Protein AF-A0A5C7R437-F1 (afdb_monomer_lite)

Sequence (217 aa):
ILFANNYYPALQAANTRLIPHGLVKVEGNTVIAANGQRHEVDVIIWGTGFEVSHPPIGKKIHNANGQRLSDLWKNSSPEAYLGTSLEDVPNAFLMLGPNVLVYDSFIGLAEAQLDYIVDGLQQVKAKGISKFTIKPTVLRRHNEEVQKHLQTTVFNSGGCKSYYLDANGRNFAAWPWSLATLKQRLSSLKLPEYDLSYAPNVSKAPKGKTKQKAAIA

Secondary structure (DSSP, 8-state):
----SSHHHHHHSTT-----S-EEEEETTEEEETTS-EEE-S----------SS-GGGGT-B-TTS-BHHHHHHHS----BTTTBPTT-TT---SS-TT-B-SS-HHHHHHHHHHHHHHHHHHHHHHTEEEEEE-HHHHHHHHHHHHHHHTTSHHHHT----TTB-TTS-B-SB-SS-HHHHHHHTSS--GGGEEEEE-------------------

Foldseek 3Di:
DDDDPCPVVQCPDPPHDDDPFDFDDDDPQWTAGPVGDIDGDPDDDDPPDDQDQQDPVQQVDAAPVRHRNSVVCVVNGFFADLQFADARHKPGTGALHWQNDDPDDSVLSRVLLVLQVVQVVVVCVVQQWPIKHFDPVNRVVRVVVQQVLCCPDCNQPVPDPDSLADPVRGRGHHHNDHPVVSSVVSNYDDRVRIDTDGDPPPDPDDDDDDDDDDDDD

Structure (mmCIF, N/CA/C/O backbone):
data_AF-A0A5C7R437-F1
#
_entry.id   AF-A0A5C7R437-F1
#
loop_
_atom_site.group_PDB
_atom_site.id
_atom_site.type_symbol
_atom_site.label_atom_id
_atom_site.label_alt_id
_atom_site.label_comp_id
_atom_site.label_asym_id
_atom_site.label_entity_id
_atom_site.label_seq_id
_atom_site.pdbx_PDB_ins_code
_atom_site.Cartn_x
_atom_site.Cartn_y
_atom_site.Cartn_z
_atom_site.occupancy
_atom_site.B_iso_or_equiv
_atom_site.auth_seq_id
_atom_site.auth_comp_id
_atom_site.auth_asym_id
_atom_site.auth_atom_id
_atom_site.pdbx_PDB_model_num
ATOM 1 N N . ILE A 1 1 ? 12.248 -7.677 -5.080 1.00 72.75 1 ILE A N 1
ATOM 2 C CA . ILE A 1 1 ? 12.960 -8.820 -5.709 1.00 72.75 1 ILE A CA 1
ATOM 3 C C . ILE A 1 1 ? 12.032 -9.402 -6.763 1.00 72.75 1 ILE A C 1
ATOM 5 O O . ILE A 1 1 ? 10.844 -9.509 -6.484 1.00 72.75 1 ILE A O 1
ATOM 9 N N . LEU A 1 2 ? 12.539 -9.710 -7.957 1.00 85.75 2 LEU A N 1
ATOM 10 C CA . LEU A 1 2 ? 11.776 -10.359 -9.025 1.00 85.75 2 LEU A CA 1
ATOM 11 C C . LEU A 1 2 ? 12.435 -11.701 -9.331 1.00 85.75 2 LEU A C 1
ATOM 13 O O . LEU A 1 2 ? 13.651 -11.758 -9.505 1.00 85.75 2 LEU A O 1
ATOM 17 N N . PHE A 1 3 ? 11.640 -12.765 -9.377 1.00 88.94 3 PHE A N 1
ATOM 18 C CA . PHE A 1 3 ? 12.112 -14.107 -9.697 1.00 88.94 3 PHE A CA 1
ATOM 19 C C . PHE A 1 3 ? 11.753 -14.420 -11.145 1.00 88.94 3 PHE A C 1
ATOM 21 O O . PHE A 1 3 ? 10.581 -14.380 -11.514 1.00 88.94 3 PHE A O 1
ATOM 28 N N . ALA A 1 4 ? 12.755 -14.718 -11.966 1.00 92.81 4 ALA A N 1
ATOM 29 C CA . ALA A 1 4 ? 12.546 -15.119 -13.348 1.00 92.81 4 ALA A CA 1
ATOM 30 C C . ALA A 1 4 ? 13.657 -16.073 -13.791 1.00 92.81 4 ALA A C 1
ATOM 32 O O . ALA A 1 4 ? 14.832 -15.713 -13.776 1.00 92.81 4 ALA A O 1
ATOM 33 N N . ASN A 1 5 ? 13.276 -17.275 -14.223 1.00 94.25 5 ASN A N 1
ATOM 34 C CA . ASN A 1 5 ? 14.231 -18.291 -14.681 1.00 94.25 5 ASN A CA 1
ATOM 35 C C . ASN A 1 5 ? 14.696 -18.046 -16.125 1.00 94.25 5 ASN A C 1
ATOM 37 O O . ASN A 1 5 ? 15.778 -18.471 -16.513 1.00 94.25 5 ASN A O 1
ATOM 41 N N . ASN A 1 6 ? 13.879 -17.364 -16.930 1.00 95.88 6 ASN A N 1
ATOM 42 C CA . ASN A 1 6 ? 14.066 -17.215 -18.374 1.00 95.88 6 ASN A CA 1
ATOM 43 C C . ASN A 1 6 ? 14.328 -15.770 -18.829 1.00 95.88 6 ASN A C 1
ATOM 45 O O . ASN A 1 6 ? 14.517 -15.556 -20.022 1.00 95.88 6 ASN A O 1
ATOM 49 N N . TYR A 1 7 ? 14.392 -14.790 -17.920 1.00 95.50 7 TYR A N 1
ATOM 50 C CA . TYR A 1 7 ? 14.589 -13.382 -18.292 1.00 95.50 7 TYR A CA 1
ATOM 51 C C . TYR A 1 7 ? 15.944 -13.139 -18.979 1.00 95.50 7 TYR A C 1
ATOM 53 O O . TYR A 1 7 ? 15.992 -12.654 -20.107 1.00 95.50 7 TYR A O 1
ATOM 61 N N . TYR A 1 8 ? 17.054 -13.531 -18.346 1.00 95.94 8 TYR A N 1
ATOM 62 C CA . TYR A 1 8 ? 18.389 -13.353 -18.932 1.00 95.94 8 TYR A CA 1
ATOM 63 C C . TYR A 1 8 ? 18.659 -14.240 -20.159 1.00 95.94 8 TYR A C 1
ATOM 65 O O . TYR A 1 8 ? 19.284 -13.739 -21.095 1.00 95.94 8 TYR A O 1
ATOM 73 N N . PRO A 1 9 ? 18.197 -15.508 -20.216 1.00 96.94 9 PRO A N 1
ATOM 74 C CA . PRO A 1 9 ? 18.235 -16.286 -21.454 1.00 96.94 9 PRO A CA 1
ATOM 75 C C . PRO A 1 9 ? 17.462 -15.626 -22.602 1.00 96.94 9 PRO A C 1
ATOM 77 O O . PRO A 1 9 ? 17.977 -15.551 -23.713 1.00 96.94 9 PRO A O 1
ATOM 80 N N . ALA A 1 10 ? 16.265 -15.088 -22.338 1.00 96.94 10 ALA A N 1
ATOM 81 C CA . ALA A 1 10 ? 15.477 -14.396 -23.355 1.00 96.94 10 ALA A CA 1
ATOM 82 C C . ALA A 1 10 ? 16.188 -13.141 -23.883 1.00 96.94 10 ALA A C 1
ATOM 84 O O . ALA A 1 10 ? 16.162 -12.898 -25.086 1.00 96.94 10 ALA A O 1
ATOM 85 N N . LEU A 1 11 ? 16.875 -12.382 -23.019 1.00 96.44 11 LEU A N 1
ATOM 86 C CA . LEU A 1 11 ? 17.670 -11.216 -23.431 1.00 96.44 11 LEU A CA 1
ATOM 87 C C . LEU A 1 11 ? 18.874 -11.560 -24.324 1.00 96.44 11 LEU A C 1
ATOM 89 O O . LEU A 1 11 ? 19.328 -10.694 -25.064 1.00 96.44 11 LEU A O 1
ATOM 93 N N . GLN A 1 12 ? 19.388 -12.791 -24.255 1.00 96.81 12 GLN A N 1
ATOM 94 C CA . GLN A 1 12 ? 20.546 -13.257 -25.034 1.00 96.81 12 GLN A CA 1
ATOM 95 C C . GLN A 1 12 ? 20.163 -14.021 -26.307 1.00 96.81 12 GLN A C 1
ATOM 97 O O . GLN A 1 12 ? 21.039 -14.368 -27.100 1.00 96.81 12 GLN A O 1
ATOM 102 N N . ALA A 1 13 ? 18.880 -14.324 -26.504 1.00 98.12 13 ALA A N 1
ATOM 103 C CA . ALA A 1 13 ? 18.426 -15.066 -27.669 1.00 98.12 13 ALA A CA 1
ATOM 104 C C . ALA A 1 13 ? 18.690 -14.278 -28.965 1.00 98.12 13 ALA A C 1
ATOM 106 O O . ALA A 1 13 ? 18.558 -13.056 -29.001 1.00 98.12 13 ALA A O 1
ATOM 107 N N . ALA A 1 14 ? 19.020 -14.984 -30.051 1.00 98.25 14 ALA A N 1
ATOM 108 C CA . ALA A 1 14 ? 19.380 -14.367 -31.334 1.00 98.25 14 ALA A CA 1
ATOM 109 C C . ALA A 1 14 ? 18.260 -13.501 -31.948 1.00 98.25 14 ALA A C 1
ATOM 111 O O . ALA A 1 14 ? 18.529 -12.633 -32.773 1.00 98.25 14 ALA A O 1
ATOM 112 N N . ASN A 1 15 ? 17.008 -13.730 -31.547 1.00 97.62 15 ASN A N 1
ATOM 113 C CA . ASN A 1 15 ? 15.828 -12.980 -31.974 1.00 97.62 15 ASN A CA 1
ATOM 114 C C . ASN A 1 15 ? 15.449 -11.827 -31.026 1.00 97.62 15 ASN A C 1
ATOM 116 O O . ASN A 1 15 ? 14.411 -11.200 -31.228 1.00 97.62 15 ASN A O 1
ATOM 120 N N . THR A 1 16 ? 16.257 -11.542 -30.004 1.00 97.88 16 THR A N 1
ATOM 121 C CA . THR A 1 16 ? 16.003 -10.462 -29.048 1.00 97.88 16 THR A CA 1
ATOM 122 C C . THR A 1 16 ? 16.984 -9.320 -29.259 1.00 97.88 16 THR A C 1
ATOM 124 O O . THR A 1 16 ? 18.193 -9.514 -29.361 1.00 97.88 16 THR A O 1
ATOM 127 N N . ARG A 1 17 ? 16.465 -8.091 -29.258 1.00 95.88 17 ARG A N 1
ATOM 128 C CA . ARG A 1 17 ? 17.275 -6.872 -29.280 1.00 95.88 17 ARG A CA 1
ATOM 129 C C . ARG A 1 17 ? 16.920 -5.988 -28.091 1.00 95.88 17 ARG A C 1
ATOM 131 O O . ARG A 1 17 ? 15.799 -5.496 -27.997 1.00 95.88 17 ARG A O 1
ATOM 138 N N . LEU A 1 18 ? 17.888 -5.749 -27.206 1.00 95.81 18 LEU A N 1
ATOM 139 C CA . LEU A 1 18 ? 17.750 -4.780 -26.119 1.00 95.81 18 LEU A CA 1
ATOM 140 C C . LEU A 1 18 ? 18.022 -3.364 -26.639 1.00 95.81 18 LEU A C 1
ATOM 142 O O . LEU A 1 18 ? 19.094 -3.090 -27.177 1.00 95.81 18 LEU A O 1
ATOM 146 N N . ILE A 1 19 ? 17.072 -2.455 -26.424 1.00 96.25 19 ILE A N 1
ATOM 147 C CA . ILE A 1 19 ? 17.250 -1.018 -26.649 1.00 96.25 19 ILE A CA 1
ATOM 148 C C . ILE A 1 19 ? 17.341 -0.339 -25.274 1.00 96.25 19 ILE A C 1
ATOM 150 O O . ILE A 1 19 ? 16.310 -0.152 -24.630 1.00 96.25 19 ILE A O 1
ATOM 154 N N . PRO A 1 20 ? 18.542 0.023 -24.781 1.00 95.94 20 PRO A N 1
ATOM 155 C CA . PRO A 1 20 ? 18.731 0.548 -23.425 1.00 95.94 20 PRO A CA 1
ATOM 156 C C . PRO A 1 20 ? 18.407 2.052 -23.325 1.00 95.94 20 PRO A C 1
ATOM 158 O O . PRO A 1 20 ? 19.134 2.824 -22.705 1.00 95.94 20 PRO A O 1
ATOM 161 N N . HIS A 1 21 ? 17.318 2.483 -23.963 1.00 96.88 21 HIS A N 1
ATOM 162 C CA . HIS A 1 21 ? 16.851 3.867 -23.988 1.00 96.88 21 HIS A CA 1
ATOM 163 C C . HIS A 1 21 ? 15.323 3.900 -23.916 1.00 96.88 21 HIS A C 1
ATOM 165 O O . HIS A 1 21 ? 14.656 3.037 -24.482 1.00 96.88 21 HIS A O 1
ATOM 171 N N . GLY A 1 22 ? 14.767 4.906 -23.238 1.00 95.12 22 GLY A N 1
ATOM 172 C CA . GLY A 1 22 ? 13.317 5.053 -23.110 1.00 95.12 22 GLY A CA 1
ATOM 173 C C . GLY A 1 22 ? 12.626 5.274 -24.459 1.00 95.12 22 GLY A C 1
ATOM 174 O O . GLY A 1 22 ? 13.180 5.926 -25.344 1.00 95.12 22 GLY A O 1
ATOM 175 N N . LEU A 1 23 ? 11.406 4.755 -24.600 1.00 96.44 23 LEU A N 1
ATOM 176 C CA . LEU A 1 23 ? 10.510 5.070 -25.714 1.00 96.44 23 LEU A CA 1
ATOM 177 C C . LEU A 1 23 ? 10.035 6.525 -25.585 1.00 96.44 23 LEU A C 1
ATOM 179 O O . LEU A 1 23 ? 9.492 6.891 -24.545 1.00 96.44 23 LEU A O 1
ATOM 183 N N . VAL A 1 24 ? 10.215 7.343 -26.625 1.00 97.56 24 VAL A N 1
ATOM 184 C CA . VAL A 1 24 ? 9.810 8.765 -26.609 1.00 97.56 24 VAL A CA 1
ATOM 185 C C . VAL A 1 24 ? 8.662 9.083 -27.557 1.00 97.56 24 VAL A C 1
ATOM 187 O O . VAL A 1 24 ? 7.942 10.054 -27.332 1.00 97.56 24 VAL A O 1
ATOM 190 N N . LYS A 1 25 ? 8.474 8.290 -28.617 1.00 97.56 25 LYS A N 1
ATOM 191 C CA . LYS A 1 25 ? 7.404 8.512 -29.594 1.00 97.56 25 LYS A CA 1
ATOM 192 C C . LYS A 1 25 ? 7.054 7.228 -30.342 1.00 97.56 25 LYS A C 1
ATOM 194 O O . LYS A 1 25 ? 7.913 6.375 -30.554 1.00 97.56 25 LYS A O 1
ATOM 199 N N . VAL A 1 26 ? 5.797 7.131 -30.764 1.00 97.81 26 VAL A N 1
ATOM 200 C CA . VAL A 1 26 ? 5.308 6.136 -31.726 1.00 97.81 26 VAL A CA 1
ATOM 201 C C . VAL A 1 26 ? 4.749 6.893 -32.935 1.00 97.81 26 VAL A C 1
ATOM 203 O O . VAL A 1 26 ? 3.930 7.796 -32.770 1.00 97.81 26 VAL A O 1
ATOM 206 N N . GLU A 1 27 ? 5.225 6.571 -34.136 1.00 97.44 27 GLU A N 1
ATOM 207 C CA . GLU A 1 27 ? 4.810 7.153 -35.420 1.00 97.44 27 GLU A CA 1
ATOM 208 C C . GLU A 1 27 ? 4.317 6.032 -36.342 1.00 97.44 27 GLU A C 1
ATOM 210 O O . GLU A 1 27 ? 5.119 5.325 -36.948 1.00 97.44 27 GLU A O 1
ATOM 215 N N . GLY A 1 28 ? 2.998 5.834 -36.430 1.00 96.19 28 GLY A N 1
ATOM 216 C CA . GLY A 1 28 ? 2.444 4.669 -37.129 1.00 96.19 28 GLY A CA 1
ATOM 217 C C . GLY A 1 28 ? 2.906 3.367 -36.466 1.00 96.19 28 GLY A C 1
ATOM 218 O O . GLY A 1 28 ? 2.677 3.175 -35.274 1.00 96.19 28 GLY A O 1
ATOM 219 N N . ASN A 1 29 ? 3.581 2.502 -37.226 1.00 97.25 29 ASN A N 1
ATOM 220 C CA . ASN A 1 29 ? 4.207 1.266 -36.740 1.00 97.25 29 ASN A CA 1
ATOM 221 C C . ASN A 1 29 ? 5.667 1.458 -36.277 1.00 97.25 29 ASN A C 1
ATOM 223 O O . ASN A 1 29 ? 6.322 0.493 -35.894 1.00 97.25 29 ASN A O 1
ATOM 227 N N . THR A 1 30 ? 6.205 2.682 -36.312 1.00 98.12 30 THR A N 1
ATOM 228 C CA . THR A 1 30 ? 7.588 2.966 -35.906 1.00 98.12 30 THR A CA 1
ATOM 229 C C . THR A 1 30 ? 7.663 3.423 -34.449 1.00 98.12 30 THR A C 1
ATOM 231 O O . THR A 1 30 ? 7.091 4.449 -34.080 1.00 98.12 30 THR A O 1
ATOM 234 N N . VAL A 1 31 ? 8.440 2.724 -33.621 1.00 97.88 31 VAL A N 1
ATOM 235 C CA . VAL A 1 31 ? 8.809 3.145 -32.262 1.00 97.88 31 VAL A CA 1
ATOM 236 C C . VAL A 1 31 ? 10.144 3.891 -32.263 1.00 97.88 31 VAL A C 1
ATOM 238 O O . VAL A 1 31 ? 11.104 3.476 -32.914 1.00 97.88 31 VAL A O 1
ATOM 241 N N . ILE A 1 32 ? 10.211 5.004 -31.530 1.00 98.25 32 ILE A N 1
ATOM 242 C CA . ILE A 1 32 ? 11.365 5.911 -31.502 1.00 98.25 32 ILE A CA 1
ATOM 243 C C . ILE A 1 32 ? 11.927 5.966 -30.086 1.00 98.25 32 ILE A C 1
ATOM 245 O O . ILE A 1 32 ? 11.241 6.372 -29.144 1.00 98.25 32 ILE A O 1
ATOM 249 N N . ALA A 1 33 ? 13.186 5.566 -29.939 1.00 97.94 33 ALA A N 1
ATOM 250 C CA . ALA A 1 33 ? 13.914 5.602 -28.678 1.00 97.94 33 ALA A CA 1
ATOM 251 C C . ALA A 1 33 ? 14.525 6.990 -28.410 1.00 97.94 33 ALA A C 1
ATOM 253 O O . ALA A 1 33 ? 14.776 7.764 -29.332 1.00 97.94 33 ALA A O 1
ATOM 254 N N . ALA A 1 34 ? 14.826 7.296 -27.147 1.00 98.06 34 ALA A N 1
ATOM 255 C CA . ALA A 1 34 ? 15.371 8.591 -26.721 1.00 98.06 34 ALA A CA 1
ATOM 256 C C . ALA A 1 34 ? 16.721 8.956 -27.365 1.00 98.06 34 ALA A C 1
ATOM 258 O O . ALA A 1 34 ? 17.071 10.129 -27.435 1.00 98.06 34 ALA A O 1
ATOM 259 N N . ASN A 1 35 ? 17.478 7.968 -27.848 1.00 97.62 35 ASN A N 1
ATOM 260 C CA . ASN A 1 35 ? 18.722 8.183 -28.589 1.00 97.62 35 ASN A CA 1
ATOM 261 C C . ASN A 1 35 ? 18.509 8.377 -30.106 1.00 97.62 35 ASN A C 1
ATOM 263 O O . ASN A 1 35 ? 19.480 8.406 -30.857 1.00 97.62 35 ASN A O 1
ATOM 267 N N . GLY A 1 36 ? 17.257 8.447 -30.566 1.00 97.19 36 GLY A N 1
ATOM 268 C CA . GLY A 1 36 ? 16.889 8.624 -31.969 1.00 97.19 36 GLY A CA 1
ATOM 269 C C . GLY A 1 36 ? 16.764 7.335 -32.787 1.00 97.19 36 GLY A C 1
ATOM 270 O O . GLY A 1 36 ? 16.348 7.414 -33.941 1.00 97.19 36 GLY A O 1
ATOM 271 N N . GLN A 1 37 ? 17.076 6.151 -32.236 1.00 97.81 37 GLN A N 1
ATOM 272 C CA . GLN A 1 37 ? 16.870 4.889 -32.961 1.00 97.81 37 GLN A CA 1
ATOM 273 C C . GLN A 1 37 ? 15.386 4.664 -33.276 1.00 97.81 37 GLN A C 1
ATOM 275 O O . GLN A 1 37 ? 14.521 4.926 -32.439 1.00 97.81 37 GLN A O 1
ATOM 280 N N . ARG A 1 38 ? 15.111 4.135 -34.472 1.00 98.06 38 ARG A N 1
ATOM 281 C CA . ARG A 1 38 ? 13.767 3.867 -34.997 1.00 98.06 38 ARG A CA 1
ATOM 282 C C . ARG A 1 38 ? 13.638 2.380 -35.311 1.00 98.06 38 ARG A C 1
ATOM 284 O O . ARG A 1 38 ? 14.535 1.830 -35.946 1.00 98.06 38 ARG A O 1
ATOM 291 N N . HIS A 1 39 ? 12.547 1.753 -34.878 1.00 97.44 39 HIS A N 1
ATOM 292 C CA . HIS A 1 39 ? 12.259 0.339 -35.149 1.00 97.44 39 HIS A CA 1
ATOM 293 C C . HIS A 1 39 ? 10.803 0.183 -35.562 1.00 97.44 39 HIS A C 1
ATOM 295 O O . HIS A 1 39 ? 9.929 0.750 -34.913 1.00 97.44 39 HIS A O 1
ATOM 301 N N . GLU A 1 40 ? 10.535 -0.577 -36.617 1.00 97.94 40 GLU A N 1
ATOM 302 C CA . GLU A 1 40 ? 9.166 -0.947 -36.977 1.00 97.94 40 GLU A CA 1
ATOM 303 C C . GLU A 1 40 ? 8.717 -2.165 -36.171 1.00 97.94 40 GLU A C 1
ATOM 305 O O . GLU A 1 40 ? 9.497 -3.092 -35.944 1.00 97.94 40 GLU A O 1
ATOM 310 N N . VAL A 1 41 ? 7.467 -2.143 -35.712 1.00 97.56 41 VAL A N 1
ATOM 311 C CA . VAL A 1 41 ? 6.853 -3.223 -34.938 1.00 97.56 41 VAL A CA 1
ATOM 312 C C . VAL A 1 41 ? 5.394 -3.403 -35.337 1.00 97.56 41 VAL A C 1
ATOM 314 O O . VAL A 1 41 ? 4.680 -2.431 -35.573 1.00 97.56 41 VAL A O 1
ATOM 317 N N . ASP A 1 42 ? 4.928 -4.647 -35.331 1.00 98.19 42 ASP A N 1
ATOM 318 C CA . ASP A 1 42 ? 3.512 -4.961 -35.555 1.00 98.19 42 ASP A CA 1
ATOM 319 C C . ASP A 1 42 ? 2.690 -4.880 -34.260 1.00 98.19 42 ASP A C 1
ATOM 321 O O . ASP A 1 42 ? 1.486 -4.624 -34.280 1.00 98.19 42 ASP A O 1
ATOM 325 N N . VAL A 1 43 ? 3.338 -5.111 -33.111 1.00 97.69 43 VAL A N 1
ATOM 326 C CA . VAL A 1 43 ? 2.696 -5.196 -31.793 1.00 97.69 43 VAL A CA 1
ATOM 327 C C . VAL A 1 43 ? 3.538 -4.481 -30.740 1.00 97.69 43 VAL A C 1
ATOM 329 O O . VAL A 1 43 ? 4.753 -4.655 -30.669 1.00 97.69 43 VAL A O 1
ATOM 332 N N . ILE A 1 44 ? 2.868 -3.724 -29.868 1.00 96.06 44 ILE A N 1
ATOM 333 C CA . ILE A 1 44 ? 3.462 -3.095 -28.684 1.00 96.06 44 ILE A CA 1
ATOM 334 C C . ILE A 1 44 ? 2.830 -3.708 -27.432 1.00 96.06 44 ILE A C 1
ATOM 336 O O . ILE A 1 44 ? 1.610 -3.691 -27.274 1.00 96.06 44 ILE A O 1
ATOM 340 N N . ILE A 1 45 ? 3.665 -4.218 -26.522 1.00 96.38 45 ILE A N 1
ATOM 341 C CA . ILE A 1 45 ? 3.242 -4.759 -25.223 1.00 96.38 45 ILE A CA 1
ATOM 342 C C . ILE A 1 45 ? 3.677 -3.791 -24.117 1.00 96.38 45 ILE A C 1
ATOM 344 O O . ILE A 1 45 ? 4.868 -3.541 -23.931 1.00 96.38 45 ILE A O 1
ATOM 348 N N . TRP A 1 46 ? 2.717 -3.261 -23.355 1.00 94.75 46 TRP A N 1
ATOM 349 C CA . TRP A 1 46 ? 2.978 -2.318 -22.262 1.00 94.75 46 TRP A CA 1
ATOM 350 C C . TRP A 1 46 ? 3.279 -3.036 -20.944 1.00 94.75 46 TRP A C 1
ATOM 352 O O . TRP A 1 46 ? 2.379 -3.421 -20.202 1.00 94.75 46 TRP A O 1
ATOM 362 N N . GLY A 1 47 ? 4.566 -3.174 -20.630 1.00 93.00 47 GLY A N 1
ATOM 363 C CA . GLY A 1 47 ? 5.063 -3.664 -19.339 1.00 93.00 47 GLY A CA 1
ATOM 364 C C . GLY A 1 47 ? 5.319 -2.556 -18.308 1.00 93.00 47 GLY A C 1
ATOM 365 O O . GLY A 1 47 ? 6.310 -2.622 -17.590 1.00 93.00 47 GLY A O 1
ATOM 366 N N . THR A 1 48 ? 4.494 -1.504 -18.262 1.00 90.75 48 THR A N 1
ATOM 367 C CA . THR A 1 48 ? 4.755 -0.269 -17.485 1.00 90.75 48 THR A CA 1
ATOM 368 C C . THR A 1 48 ? 4.257 -0.295 -16.036 1.00 90.75 48 THR A C 1
ATOM 370 O O . THR A 1 48 ? 4.419 0.689 -15.320 1.00 90.75 48 THR A O 1
ATOM 373 N N . GLY A 1 49 ? 3.661 -1.402 -15.586 1.00 90.69 49 GLY A N 1
ATOM 374 C CA . GLY A 1 49 ? 3.133 -1.540 -14.225 1.00 90.69 49 GLY A CA 1
ATOM 375 C C . GLY A 1 49 ? 1.809 -0.799 -14.002 1.00 90.69 49 GLY A C 1
ATOM 376 O O . GLY A 1 49 ? 1.005 -0.664 -14.923 1.00 90.69 49 GLY A O 1
ATOM 377 N N . PHE A 1 50 ? 1.576 -0.350 -12.764 1.00 87.38 50 PHE A N 1
ATOM 378 C CA . PHE A 1 50 ? 0.327 0.279 -12.318 1.00 87.38 50 PHE A CA 1
ATOM 379 C C . PHE A 1 50 ? 0.592 1.565 -11.530 1.00 87.38 50 PHE A C 1
ATOM 381 O O . PHE A 1 50 ? 1.585 1.661 -10.810 1.00 87.38 50 PHE A O 1
ATOM 388 N N . GLU A 1 51 ? -0.347 2.511 -11.603 1.00 83.69 51 GLU A N 1
ATOM 389 C CA . GLU A 1 51 ? -0.401 3.648 -10.683 1.00 83.69 51 GLU A CA 1
ATOM 390 C C . GLU A 1 51 ? -1.019 3.196 -9.356 1.00 83.69 51 GLU A C 1
ATOM 392 O O . GLU A 1 51 ? -2.207 2.870 -9.292 1.00 83.69 51 GLU A O 1
ATOM 397 N N . VAL A 1 52 ? -0.208 3.158 -8.303 1.00 81.69 52 VAL A N 1
ATOM 398 C CA . VAL A 1 52 ? -0.611 2.627 -6.992 1.00 81.69 52 VAL A CA 1
ATOM 399 C C . VAL A 1 52 ? -0.801 3.704 -5.927 1.00 81.69 52 VAL A C 1
ATOM 401 O O . VAL A 1 52 ? -1.464 3.445 -4.926 1.00 81.69 52 VAL A O 1
ATOM 404 N N . SER A 1 53 ? -0.268 4.912 -6.135 1.00 77.25 53 SER A N 1
ATOM 405 C CA . SER A 1 53 ? -0.330 5.997 -5.144 1.00 77.25 53 SER A CA 1
ATOM 406 C C . SER A 1 53 ? -1.693 6.688 -5.090 1.00 77.25 53 SER A C 1
ATOM 408 O O . SER A 1 53 ? -2.036 7.321 -4.095 1.00 77.25 53 SER A O 1
ATOM 410 N N . HIS A 1 54 ? -2.519 6.500 -6.123 1.00 80.00 54 HIS A N 1
ATOM 411 C CA . HIS A 1 54 ? -3.854 7.088 -6.234 1.00 80.00 54 HIS A CA 1
ATOM 412 C C . HIS A 1 54 ? -4.920 6.015 -6.507 1.00 80.00 54 HIS A C 1
ATOM 414 O O . HIS A 1 54 ? -5.469 5.947 -7.615 1.00 80.00 54 HIS A O 1
ATOM 420 N N . PRO A 1 55 ? -5.247 5.159 -5.521 1.00 78.25 55 PRO A N 1
ATOM 421 C CA . PRO A 1 55 ? -6.135 4.031 -5.753 1.00 78.25 55 PRO A CA 1
ATOM 422 C C . PRO A 1 55 ? -7.547 4.509 -6.146 1.00 78.25 55 PRO A C 1
ATOM 424 O O . PRO A 1 55 ? -8.067 5.464 -5.554 1.00 78.25 55 PRO A O 1
ATOM 427 N N . PRO A 1 56 ? -8.230 3.838 -7.099 1.00 85.81 56 PRO A N 1
ATOM 428 C CA . PRO A 1 56 ? -9.536 4.273 -7.605 1.00 85.81 56 PRO A CA 1
ATOM 429 C C . PRO A 1 56 ? -10.612 4.468 -6.531 1.00 85.81 56 PRO A C 1
ATOM 431 O O . PRO A 1 56 ? -11.503 5.301 -6.701 1.00 85.81 56 PRO A O 1
ATOM 434 N N . ILE A 1 57 ? -10.527 3.733 -5.416 1.00 86.06 57 ILE A N 1
ATOM 435 C CA . ILE A 1 57 ? -11.458 3.864 -4.289 1.00 86.06 57 ILE A CA 1
ATOM 436 C C . ILE A 1 57 ? -11.439 5.274 -3.684 1.00 86.06 57 ILE A C 1
ATOM 438 O O . ILE A 1 57 ? -12.490 5.791 -3.309 1.00 86.06 57 ILE A O 1
ATOM 442 N N . GLY A 1 58 ? -10.286 5.952 -3.696 1.00 88.44 58 GLY A N 1
ATOM 443 C CA . GLY A 1 58 ? -10.155 7.313 -3.180 1.00 88.44 58 GLY A CA 1
ATOM 444 C C . GLY A 1 58 ? -11.009 8.334 -3.939 1.00 88.44 58 GLY A C 1
ATOM 445 O O . GLY A 1 58 ? -11.379 9.361 -3.377 1.00 88.44 58 GLY A O 1
ATOM 446 N N . LYS A 1 59 ? -11.387 8.039 -5.192 1.00 91.81 59 LYS A N 1
ATOM 447 C CA . LYS A 1 59 ? -12.280 8.888 -5.999 1.00 91.81 59 LYS A CA 1
ATOM 448 C C . LYS A 1 59 ? -13.763 8.709 -5.653 1.00 91.81 59 LYS A C 1
ATOM 450 O O . LYS A 1 59 ? -14.581 9.503 -6.109 1.00 91.81 59 LYS A O 1
ATOM 455 N N . LYS A 1 60 ? -14.114 7.660 -4.901 1.00 93.31 60 LYS A N 1
ATOM 456 C CA . LYS A 1 60 ? -15.500 7.283 -4.573 1.00 93.31 60 LYS A CA 1
ATOM 457 C C . LYS A 1 60 ? -15.877 7.582 -3.123 1.00 93.31 60 LYS A C 1
ATOM 459 O O . LYS A 1 60 ? -17.050 7.798 -2.839 1.00 93.31 60 LYS A O 1
ATOM 464 N N . ILE A 1 61 ? -14.902 7.583 -2.218 1.00 94.00 61 ILE A N 1
ATOM 465 C CA . ILE A 1 61 ? -15.138 7.749 -0.783 1.00 94.00 61 ILE A CA 1
ATOM 466 C C . ILE A 1 61 ? -14.982 9.214 -0.379 1.00 94.00 61 ILE A C 1
ATOM 468 O O . ILE A 1 61 ? -14.006 9.873 -0.749 1.00 94.00 61 ILE A O 1
ATOM 472 N N . HIS A 1 62 ? -15.945 9.689 0.408 1.00 95.69 62 HIS A N 1
ATOM 473 C CA . HIS A 1 62 ? -15.901 10.978 1.084 1.00 95.69 62 HIS A CA 1
ATOM 474 C C . HIS A 1 62 ? -15.850 10.735 2.593 1.00 95.69 62 HIS A C 1
ATOM 476 O O . HIS A 1 62 ? -16.523 9.831 3.093 1.00 95.69 62 HIS A O 1
ATOM 482 N N . ASN A 1 63 ? -15.042 11.514 3.305 1.00 95.19 63 ASN A N 1
ATOM 483 C CA . ASN A 1 63 ? -15.024 11.491 4.764 1.00 95.19 63 ASN A CA 1
ATOM 484 C C . ASN A 1 63 ? -16.281 12.180 5.339 1.00 95.19 63 ASN A C 1
ATOM 486 O O . ASN A 1 63 ? -17.112 12.728 4.610 1.00 95.19 63 ASN A O 1
ATOM 490 N N . ALA A 1 64 ? -16.420 12.176 6.663 1.00 95.88 64 ALA A N 1
ATOM 491 C CA . ALA A 1 64 ? -17.540 12.777 7.384 1.00 95.88 64 ALA A CA 1
ATOM 492 C C . ALA A 1 64 ? -17.669 14.295 7.164 1.00 95.88 64 ALA A C 1
ATOM 494 O O . ALA A 1 64 ? -18.752 14.843 7.355 1.00 95.88 64 ALA A O 1
ATOM 495 N N . ASN A 1 65 ? -16.593 14.951 6.723 1.00 95.12 65 ASN A N 1
ATOM 496 C CA . ASN A 1 65 ? -16.558 16.375 6.393 1.00 95.12 65 ASN A CA 1
ATOM 497 C C . ASN A 1 65 ? -16.922 16.642 4.916 1.00 95.12 65 ASN A C 1
ATOM 499 O O . ASN A 1 65 ? -16.810 17.772 4.448 1.00 95.12 65 ASN A O 1
ATOM 503 N N . GLY A 1 66 ? -17.328 15.614 4.158 1.00 95.56 66 GLY A N 1
ATOM 504 C CA . GLY A 1 66 ? -17.678 15.722 2.740 1.00 95.56 66 GLY A CA 1
ATOM 505 C C . GLY A 1 66 ? -16.473 15.834 1.801 1.00 95.56 66 GLY A C 1
ATOM 506 O O . GLY A 1 66 ? -16.640 16.148 0.625 1.00 95.56 66 GLY A O 1
ATOM 507 N N . GLN A 1 67 ? -15.257 15.578 2.287 1.00 95.12 67 GLN A N 1
ATOM 508 C CA . GLN A 1 67 ? -14.030 15.685 1.499 1.00 95.12 67 GLN A CA 1
ATOM 509 C C . GLN A 1 67 ? -13.703 14.348 0.840 1.00 95.12 67 GLN A C 1
ATOM 511 O O . GLN A 1 67 ? -13.683 13.302 1.492 1.00 95.12 67 GLN A O 1
ATOM 516 N N . ARG A 1 68 ? -13.409 14.377 -0.458 1.00 95.06 68 ARG A N 1
ATOM 517 C CA . ARG A 1 68 ? -13.020 13.191 -1.224 1.00 95.06 68 ARG A CA 1
ATOM 518 C C . ARG A 1 68 ? -11.585 12.782 -0.893 1.00 95.06 68 ARG A C 1
ATOM 520 O O . ARG A 1 68 ? -10.678 13.610 -0.969 1.00 95.06 68 ARG A O 1
ATOM 527 N N . LEU A 1 69 ? -11.356 11.498 -0.609 1.00 92.56 69 LEU A N 1
ATOM 528 C CA . LEU A 1 69 ? -10.029 11.008 -0.199 1.00 92.56 69 LEU A CA 1
ATOM 529 C C . LEU A 1 69 ? -8.938 11.307 -1.235 1.00 92.56 69 LEU A C 1
ATOM 531 O O . LEU A 1 69 ? -7.847 11.738 -0.876 1.00 92.56 69 LEU A O 1
ATOM 535 N N . SER A 1 70 ? -9.241 11.158 -2.529 1.00 91.62 70 SER A N 1
ATOM 536 C CA . SER A 1 70 ? -8.279 11.466 -3.593 1.00 91.62 70 SER A CA 1
ATOM 537 C C . SER A 1 70 ? -7.902 12.944 -3.685 1.00 91.62 70 SER A C 1
ATOM 539 O O . SER A 1 70 ? -6.926 13.252 -4.352 1.00 91.62 70 SER A O 1
ATOM 541 N N . ASP A 1 71 ? -8.687 13.862 -3.114 1.00 91.56 71 ASP A N 1
ATOM 542 C CA . ASP A 1 71 ? -8.308 15.278 -3.058 1.00 91.56 71 ASP A CA 1
ATOM 543 C C . ASP A 1 71 ? -7.454 15.582 -1.829 1.00 91.56 71 ASP A C 1
ATOM 545 O O . ASP A 1 71 ? -6.516 16.369 -1.932 1.00 91.56 71 ASP A O 1
ATOM 549 N N . LEU A 1 72 ? -7.716 14.910 -0.702 1.00 88.81 72 LEU A N 1
ATOM 550 C CA . LEU A 1 72 ? -6.867 14.993 0.488 1.00 88.81 72 LEU A CA 1
ATOM 551 C C . LEU A 1 72 ? -5.447 14.505 0.169 1.00 88.81 72 LEU A C 1
ATOM 553 O O . LEU A 1 72 ? -4.486 15.244 0.361 1.00 88.81 72 LEU A O 1
ATOM 557 N N . TRP A 1 73 ? -5.327 13.321 -0.436 1.00 88.25 73 TRP A N 1
ATOM 558 C CA . TRP A 1 73 ? -4.040 12.697 -0.773 1.00 88.25 73 TRP A CA 1
ATOM 559 C C . TRP A 1 73 ? -3.294 13.331 -1.957 1.00 88.25 73 TRP A C 1
ATOM 561 O O . TRP A 1 73 ? -2.247 12.834 -2.346 1.00 88.25 73 TRP A O 1
ATOM 571 N N . LYS A 1 74 ? -3.804 14.409 -2.569 1.00 83.81 74 LYS A N 1
ATOM 572 C CA . LYS A 1 74 ? -3.004 15.187 -3.537 1.00 83.81 74 LYS A CA 1
ATOM 573 C C . LYS A 1 74 ? -1.971 16.057 -2.837 1.00 83.81 74 LYS A C 1
ATOM 575 O O . LYS A 1 74 ? -0.865 16.215 -3.333 1.00 83.81 74 LYS A O 1
ATOM 580 N N . ASN A 1 75 ? -2.377 16.646 -1.713 1.00 81.94 75 ASN A N 1
ATOM 581 C CA . ASN A 1 75 ? -1.575 17.598 -0.944 1.00 81.94 75 ASN A CA 1
ATOM 582 C C . ASN A 1 75 ? -0.969 16.953 0.316 1.00 81.94 75 ASN A C 1
ATOM 584 O O . ASN A 1 75 ? -0.256 17.609 1.070 1.00 81.94 75 ASN A O 1
ATOM 588 N N . SER A 1 76 ? -1.289 15.682 0.558 1.00 87.06 76 SER A N 1
ATOM 589 C CA . SER A 1 76 ? -0.738 14.829 1.609 1.00 87.06 76 SER A CA 1
ATOM 590 C C . SER A 1 76 ? -0.473 13.432 1.045 1.00 87.06 76 SER A C 1
ATOM 592 O O . SER A 1 76 ? -0.587 13.223 -0.158 1.00 87.06 76 SER A O 1
ATOM 594 N N . SER A 1 77 ? -0.134 12.469 1.897 1.00 89.75 77 SER A N 1
ATOM 595 C CA . SER A 1 77 ? 0.060 11.074 1.495 1.00 89.75 77 SER A CA 1
ATOM 596 C C . SER A 1 77 ? -1.078 10.193 2.006 1.00 89.75 77 SER A C 1
ATOM 598 O O . SER A 1 77 ? -1.654 10.497 3.055 1.00 89.75 77 SER A O 1
ATOM 600 N N . PRO A 1 78 ? -1.395 9.080 1.323 1.00 91.44 78 PRO A N 1
ATOM 601 C CA . PRO A 1 78 ? -2.316 8.083 1.847 1.00 91.44 78 PRO A CA 1
ATOM 602 C C . PRO A 1 78 ? -1.872 7.539 3.209 1.00 91.44 78 PRO A C 1
ATOM 604 O O . PRO A 1 78 ? -0.752 7.056 3.369 1.00 91.44 78 PRO A O 1
ATOM 607 N N . GLU A 1 79 ? -2.780 7.576 4.181 1.00 92.69 79 GLU A N 1
ATOM 608 C CA . GLU A 1 79 ? -2.560 7.080 5.539 1.00 92.69 79 GLU A CA 1
ATOM 609 C C . GLU A 1 79 ? -3.777 6.318 6.047 1.00 92.69 79 GLU A C 1
ATOM 611 O O . GLU A 1 79 ? -4.921 6.649 5.733 1.00 92.69 79 GLU A O 1
ATOM 616 N N . ALA A 1 80 ? -3.519 5.293 6.851 1.00 95.56 80 ALA A N 1
ATOM 617 C CA . ALA A 1 80 ? -4.537 4.508 7.529 1.00 95.56 80 ALA A CA 1
ATOM 618 C C . ALA A 1 80 ? -3.924 3.846 8.763 1.00 95.56 80 ALA A C 1
ATOM 620 O O . ALA A 1 80 ? -2.738 3.519 8.788 1.00 95.56 80 ALA A O 1
ATOM 621 N N . TYR A 1 81 ? -4.740 3.606 9.782 1.00 98.19 81 TYR A N 1
ATOM 622 C CA . TYR A 1 81 ? -4.333 2.825 10.938 1.00 98.19 81 TYR A CA 1
ATOM 623 C C . TYR A 1 81 ? -4.335 1.341 10.573 1.00 98.19 81 TYR A C 1
ATOM 625 O O . TYR A 1 81 ? -5.377 0.801 10.193 1.00 98.19 81 TYR A O 1
ATOM 633 N N . LEU A 1 82 ? -3.170 0.687 10.651 1.00 97.75 82 LEU A N 1
ATOM 634 C CA . LEU A 1 82 ? -2.981 -0.720 10.262 1.00 97.75 82 LEU A CA 1
ATOM 635 C C . LEU A 1 82 ? -3.474 -1.029 8.836 1.00 97.75 82 LEU A C 1
ATOM 637 O O . LEU A 1 82 ? -3.953 -2.131 8.565 1.00 97.75 82 LEU A O 1
ATOM 641 N N . GLY A 1 83 ? -3.434 -0.037 7.940 1.00 95.94 83 GLY A N 1
ATOM 642 C CA . GLY A 1 83 ? -3.966 -0.160 6.581 1.00 95.94 83 GLY A CA 1
ATOM 643 C C . GLY A 1 83 ? -5.481 -0.365 6.502 1.00 95.94 83 GLY A C 1
ATOM 644 O O . GLY A 1 83 ? -5.954 -0.752 5.436 1.00 95.94 83 GLY A O 1
ATOM 645 N N . THR A 1 84 ? -6.220 -0.149 7.601 1.00 97.00 84 THR A N 1
ATOM 646 C CA . THR A 1 84 ? -7.661 -0.443 7.713 1.00 97.00 84 THR A CA 1
ATOM 647 C C . THR A 1 84 ? -8.514 0.790 7.982 1.00 97.00 84 THR A C 1
ATOM 649 O O . THR A 1 84 ? -9.408 1.092 7.195 1.00 97.00 84 THR A O 1
ATOM 652 N N . SER A 1 85 ? -8.251 1.525 9.060 1.00 97.25 85 SER A N 1
ATOM 653 C CA . SER A 1 85 ? -9.113 2.635 9.484 1.00 97.25 85 SER A CA 1
ATOM 654 C C . SER A 1 85 ? -8.583 3.975 8.983 1.00 97.25 85 SER A C 1
ATOM 656 O O . SER A 1 85 ? -7.414 4.305 9.184 1.00 97.25 85 SER A O 1
ATOM 658 N N . LEU A 1 86 ? -9.454 4.751 8.340 1.00 95.06 86 LEU A N 1
ATOM 659 C CA . LEU A 1 86 ? -9.140 6.037 7.715 1.00 95.06 86 LEU A CA 1
ATOM 660 C C . LEU A 1 86 ? -9.598 7.205 8.598 1.00 95.06 86 LEU A C 1
ATOM 662 O O . LEU A 1 86 ? -10.594 7.090 9.317 1.00 95.06 86 LEU A O 1
ATOM 666 N N . GLU A 1 87 ? -8.897 8.337 8.515 1.00 93.88 87 GLU A N 1
ATOM 667 C CA . GLU A 1 87 ? -9.282 9.559 9.231 1.00 93.88 87 GLU A CA 1
ATOM 668 C C . GLU A 1 87 ? -10.670 10.033 8.802 1.00 93.88 87 GLU A C 1
ATOM 670 O O . GLU A 1 87 ? -10.955 10.147 7.610 1.00 93.88 87 GLU A O 1
ATOM 675 N N . ASP A 1 88 ? -11.535 10.309 9.777 1.00 95.25 88 ASP A N 1
ATOM 676 C CA . ASP A 1 88 ? -12.883 10.831 9.553 1.00 95.25 88 ASP A CA 1
ATOM 677 C C . ASP A 1 88 ? -13.762 10.007 8.595 1.00 95.25 88 ASP A C 1
ATOM 679 O O . ASP A 1 88 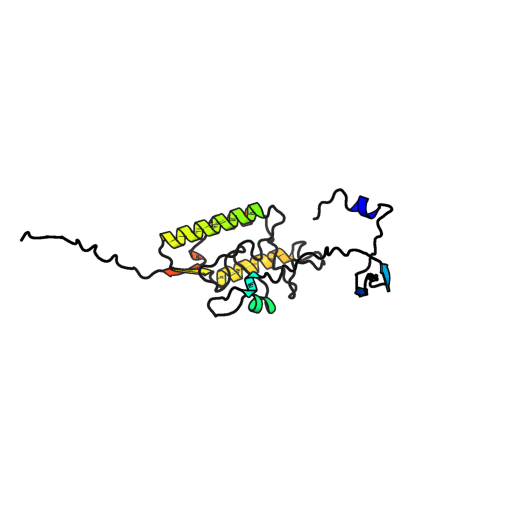? -14.762 10.516 8.097 1.00 95.25 88 ASP A O 1
ATOM 683 N N . VAL A 1 89 ? -13.470 8.723 8.358 1.00 96.94 89 VAL A N 1
ATOM 684 C CA . VAL A 1 89 ? -14.353 7.825 7.590 1.00 96.94 89 VAL A CA 1
ATOM 685 C C . VAL A 1 89 ? -15.047 6.849 8.553 1.00 96.94 89 VAL A C 1
ATOM 687 O O . VAL A 1 89 ? -14.575 5.728 8.745 1.00 96.94 89 VAL A O 1
ATOM 690 N N . PRO A 1 90 ? -16.140 7.264 9.225 1.00 96.88 90 PRO A N 1
ATOM 691 C CA . PRO A 1 90 ? -16.816 6.429 10.211 1.00 96.88 90 PRO A CA 1
ATOM 692 C C . PRO A 1 90 ? -17.367 5.147 9.590 1.00 96.88 90 PRO A C 1
ATOM 694 O O . PRO A 1 90 ? -17.844 5.157 8.456 1.00 96.88 90 PRO A O 1
ATOM 697 N N . ASN A 1 91 ? -17.392 4.070 10.375 1.00 96.62 91 ASN A N 1
ATOM 698 C CA . ASN A 1 91 ? -17.990 2.782 10.000 1.00 96.62 91 ASN A CA 1
ATOM 699 C C . ASN A 1 91 ? -17.425 2.156 8.713 1.00 96.62 91 ASN A C 1
ATOM 701 O O . ASN A 1 91 ? -18.079 1.310 8.101 1.00 96.62 91 ASN A O 1
ATOM 705 N N . ALA A 1 92 ? -16.225 2.557 8.300 1.00 95.38 92 ALA A N 1
ATOM 706 C CA . ALA A 1 92 ? -15.571 2.049 7.109 1.00 95.38 92 ALA A CA 1
ATOM 707 C C . ALA A 1 92 ? -14.229 1.410 7.458 1.00 95.38 92 ALA A C 1
ATOM 709 O O . ALA A 1 92 ? -13.468 1.924 8.277 1.00 95.38 92 ALA A O 1
ATOM 710 N N . PHE A 1 93 ? -13.932 0.318 6.763 1.00 96.31 93 PHE A N 1
ATOM 711 C CA . PHE A 1 93 ? -12.617 -0.302 6.746 1.00 96.31 93 PHE A CA 1
ATOM 712 C C . PHE A 1 93 ? -12.117 -0.376 5.307 1.00 96.31 93 PHE A C 1
ATOM 714 O O . PHE A 1 93 ? -12.884 -0.648 4.381 1.00 96.31 93 PHE A O 1
ATOM 721 N N . LEU A 1 94 ? -10.822 -0.151 5.131 1.00 94.44 94 LEU A N 1
ATOM 722 C CA . LEU A 1 94 ? -10.094 -0.374 3.895 1.00 94.44 94 LEU A CA 1
ATOM 723 C C . LEU A 1 94 ? -9.351 -1.712 3.986 1.00 94.44 94 LEU A C 1
ATOM 725 O O . LEU A 1 94 ? -8.740 -2.028 5.000 1.00 94.44 94 LEU A O 1
ATOM 729 N N . MET A 1 95 ? -9.395 -2.502 2.920 1.00 94.81 95 MET A N 1
ATOM 730 C CA . MET A 1 95 ? -8.554 -3.692 2.786 1.00 94.81 95 MET A CA 1
ATOM 731 C C . MET A 1 95 ? -7.324 -3.340 1.967 1.00 94.81 95 MET A C 1
ATOM 733 O O . MET A 1 95 ? -7.445 -2.619 0.976 1.00 94.81 95 MET A O 1
ATOM 737 N N . LEU A 1 96 ? -6.168 -3.878 2.359 1.00 93.62 96 LEU A N 1
ATOM 738 C CA . LEU A 1 96 ? -4.889 -3.660 1.680 1.00 93.62 96 LEU A CA 1
ATOM 739 C C . LEU A 1 96 ? -4.604 -2.165 1.457 1.00 93.62 96 LEU A C 1
ATOM 741 O O . LEU A 1 96 ? -4.206 -1.745 0.370 1.00 93.62 96 LEU A O 1
ATOM 745 N N . GLY A 1 97 ? -4.882 -1.359 2.485 1.00 93.44 97 GLY A N 1
ATOM 746 C CA . GLY A 1 97 ? -4.668 0.080 2.466 1.00 93.44 97 GLY A CA 1
ATOM 747 C C . GLY A 1 97 ? -3.189 0.490 2.499 1.00 93.44 97 GLY A C 1
ATOM 748 O O . GLY A 1 97 ? -2.296 -0.326 2.270 1.00 93.44 97 GLY A O 1
ATOM 749 N N . PRO A 1 98 ? -2.905 1.770 2.777 1.00 93.62 98 PRO A N 1
ATOM 750 C CA . PRO A 1 98 ? -1.535 2.257 2.895 1.00 93.62 98 PRO A CA 1
ATOM 751 C C . PRO A 1 98 ? -0.811 1.660 4.111 1.00 93.62 98 PRO A C 1
ATOM 753 O O . PRO A 1 98 ? -1.439 1.185 5.060 1.00 93.62 98 PRO A O 1
ATOM 756 N N . ASN A 1 99 ? 0.520 1.737 4.095 1.00 94.56 99 ASN A N 1
ATOM 757 C CA . ASN A 1 99 ? 1.413 1.384 5.206 1.00 94.56 99 ASN A CA 1
ATOM 758 C C . ASN A 1 99 ? 1.306 -0.068 5.712 1.00 94.56 99 ASN A C 1
ATOM 760 O O . ASN A 1 99 ? 1.586 -0.339 6.878 1.00 94.56 99 ASN A O 1
ATOM 764 N N . VAL A 1 100 ? 0.914 -1.017 4.857 1.00 94.50 100 VAL A N 1
ATOM 765 C CA . VAL A 1 100 ? 0.831 -2.451 5.206 1.00 94.50 100 VAL A CA 1
ATOM 766 C C . VAL A 1 100 ? 1.542 -3.377 4.226 1.00 94.50 100 VAL A C 1
ATOM 768 O O . VAL A 1 100 ? 1.544 -4.588 4.431 1.00 94.50 100 VAL A O 1
ATOM 771 N N . LEU A 1 101 ? 2.177 -2.845 3.177 1.00 92.50 101 LEU A N 1
ATOM 772 C CA . LEU A 1 101 ? 2.922 -3.670 2.234 1.00 92.50 101 LEU A CA 1
ATOM 773 C C . LEU A 1 101 ? 4.117 -4.313 2.941 1.00 92.50 101 LEU A C 1
ATOM 775 O O . LEU A 1 101 ? 5.062 -3.640 3.352 1.00 92.50 101 LEU A O 1
ATOM 779 N N . VAL A 1 102 ? 4.063 -5.635 3.040 1.00 87.56 102 VAL A N 1
ATOM 780 C CA . VAL A 1 102 ? 5.135 -6.504 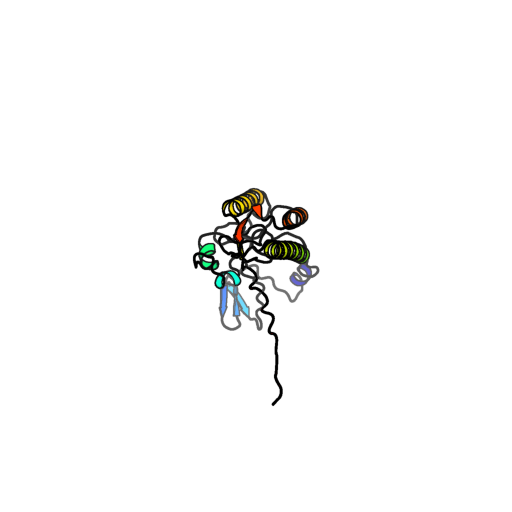3.523 1.00 87.56 102 VAL A CA 1
ATOM 781 C C . VAL A 1 102 ? 5.668 -7.335 2.363 1.00 87.56 102 VAL A C 1
ATOM 783 O O . VAL A 1 102 ? 4.936 -7.655 1.427 1.00 87.56 102 VAL A O 1
ATOM 786 N N . TYR A 1 103 ? 6.941 -7.717 2.423 1.00 82.19 103 TYR A N 1
ATOM 787 C CA . TYR A 1 103 ? 7.542 -8.645 1.460 1.00 82.19 103 TYR A CA 1
ATOM 788 C C . TYR A 1 103 ? 7.248 -10.105 1.844 1.00 82.19 103 TYR A C 1
ATOM 790 O O . TYR A 1 103 ? 8.146 -10.916 2.033 1.00 82.19 103 TYR A O 1
ATOM 798 N N . ASP A 1 104 ? 5.957 -10.410 1.946 1.00 85.75 104 ASP A N 1
ATOM 799 C CA . ASP A 1 104 ? 5.377 -11.709 2.285 1.00 85.75 104 ASP A CA 1
ATOM 800 C C . ASP A 1 104 ? 4.106 -11.937 1.442 1.00 85.75 104 ASP A C 1
ATOM 802 O O . ASP A 1 104 ? 3.720 -11.105 0.617 1.00 85.75 104 ASP A O 1
ATOM 806 N N . SER A 1 105 ? 3.423 -13.067 1.642 1.00 87.56 105 SER A N 1
ATOM 807 C CA . SER A 1 105 ? 2.140 -13.331 0.982 1.00 87.56 105 SER A CA 1
ATOM 808 C C . SER A 1 105 ? 1.078 -12.290 1.362 1.00 87.56 105 SER A C 1
ATOM 810 O O . SER A 1 105 ? 0.653 -12.207 2.517 1.00 87.56 105 SER A O 1
ATOM 812 N N . PHE A 1 106 ? 0.575 -11.561 0.360 1.00 89.19 106 PHE A N 1
ATOM 813 C CA . PHE A 1 106 ? -0.557 -10.638 0.508 1.00 89.19 106 PHE A CA 1
ATOM 814 C C . PHE A 1 106 ? -1.831 -11.332 0.996 1.00 89.19 106 PHE A C 1
ATOM 816 O O . PHE A 1 106 ? -2.645 -10.697 1.660 1.00 89.19 106 PHE A O 1
ATOM 823 N N . ILE A 1 107 ? -1.994 -12.631 0.719 1.00 93.75 107 ILE A N 1
ATOM 824 C CA . ILE A 1 107 ? -3.130 -13.416 1.220 1.00 93.75 107 ILE A CA 1
ATOM 825 C C . ILE A 1 107 ? -3.074 -13.482 2.746 1.00 93.75 107 ILE A C 1
ATOM 827 O O . ILE A 1 107 ? -4.058 -13.175 3.406 1.00 93.75 107 ILE A O 1
ATOM 831 N N . GLY A 1 108 ? -1.899 -13.771 3.313 1.00 94.06 108 GLY A N 1
ATOM 832 C CA . GLY A 1 108 ? -1.740 -13.853 4.764 1.00 94.06 108 GLY A CA 1
ATOM 833 C C . GLY A 1 108 ? -1.961 -12.515 5.476 1.00 94.06 108 GLY A C 1
ATOM 834 O O . GLY A 1 108 ? -2.392 -12.505 6.628 1.00 94.06 108 GLY A O 1
ATOM 835 N N . LEU A 1 109 ? -1.671 -11.391 4.814 1.00 95.50 109 LEU A N 1
ATOM 836 C CA . LEU A 1 109 ? -2.046 -10.058 5.293 1.00 95.50 109 LEU A CA 1
ATOM 837 C C . LEU A 1 109 ? -3.561 -9.831 5.193 1.00 95.50 109 LEU A C 1
ATOM 839 O O . LEU A 1 109 ? -4.168 -9.365 6.154 1.00 95.50 109 LEU A O 1
ATOM 843 N N . ALA A 1 110 ? -4.163 -10.157 4.047 1.00 96.62 110 ALA A N 1
ATOM 844 C CA . ALA A 1 110 ? -5.591 -9.974 3.814 1.00 96.62 110 ALA A CA 1
ATOM 845 C C . ALA A 1 110 ? -6.439 -10.779 4.810 1.00 96.62 110 ALA A C 1
ATOM 847 O O . ALA A 1 110 ? -7.396 -10.241 5.352 1.00 96.62 110 ALA A O 1
ATOM 848 N N . GLU A 1 111 ? -6.061 -12.022 5.109 1.00 97.31 111 GLU A N 1
ATOM 849 C CA . GLU A 1 111 ? -6.711 -12.845 6.138 1.00 97.31 111 GLU A CA 1
ATOM 850 C C . GLU A 1 111 ? -6.647 -12.169 7.513 1.00 97.31 111 GLU A C 1
ATOM 852 O O . GLU A 1 111 ? -7.673 -11.995 8.162 1.00 97.31 111 GLU A O 1
ATOM 857 N N . ALA A 1 112 ? -5.471 -11.678 7.919 1.00 97.25 112 ALA A N 1
ATOM 858 C CA . ALA A 1 112 ? -5.316 -10.997 9.204 1.00 97.25 112 ALA A CA 1
ATOM 859 C C . ALA A 1 112 ? -6.117 -9.684 9.290 1.00 97.25 112 ALA A C 1
ATOM 861 O O . ALA A 1 112 ? -6.675 -9.368 10.339 1.00 97.25 112 ALA A O 1
ATOM 862 N N . GLN A 1 113 ? -6.196 -8.910 8.200 1.00 97.62 113 GLN A N 1
ATOM 863 C CA . GLN A 1 113 ? -7.059 -7.725 8.151 1.00 97.62 113 GLN A CA 1
ATOM 864 C C . GLN A 1 113 ? -8.543 -8.101 8.193 1.00 97.62 113 GLN A C 1
ATOM 866 O O . GLN A 1 113 ? -9.324 -7.412 8.844 1.00 97.62 113 GLN A O 1
ATOM 871 N N . LEU A 1 114 ? -8.939 -9.188 7.528 1.00 98.19 114 LEU A N 1
ATOM 872 C CA . LEU A 1 114 ? -10.317 -9.659 7.552 1.00 98.19 114 LEU A CA 1
ATOM 873 C C . LEU A 1 114 ? -10.727 -10.087 8.966 1.00 98.19 114 LEU A C 1
ATOM 875 O O . LEU A 1 114 ? -11.782 -9.660 9.429 1.00 98.19 114 LEU A O 1
ATOM 879 N N . ASP A 1 115 ? -9.882 -10.841 9.670 1.00 98.19 115 ASP A N 1
ATOM 880 C CA . ASP A 1 115 ? -10.121 -11.246 11.060 1.00 98.19 115 ASP A CA 1
ATOM 881 C C . ASP A 1 115 ? -10.266 -10.027 11.985 1.00 98.19 115 ASP A C 1
ATOM 883 O O . ASP A 1 115 ? -11.230 -9.943 12.749 1.00 98.19 115 ASP A O 1
ATOM 887 N N . TYR A 1 116 ? -9.375 -9.034 11.853 1.00 98.50 116 TYR A N 1
ATOM 888 C CA . TYR A 1 116 ? -9.456 -7.756 12.573 1.00 98.50 116 TYR A CA 1
ATOM 889 C C . TYR A 1 116 ? -10.799 -7.045 12.355 1.00 98.50 116 TYR A C 1
ATOM 891 O O . TYR A 1 116 ? -11.434 -6.564 13.297 1.00 98.50 116 TYR A O 1
ATOM 899 N N . ILE A 1 117 ? -11.238 -6.969 11.096 1.00 98.25 117 ILE A N 1
ATOM 900 C CA . ILE A 1 117 ? -12.482 -6.301 10.705 1.00 98.25 117 ILE A CA 1
ATOM 901 C C . ILE A 1 117 ? -13.691 -7.065 11.242 1.00 98.25 117 ILE A C 1
ATOM 903 O O . ILE A 1 117 ? -14.609 -6.449 11.784 1.00 98.25 117 ILE A O 1
ATOM 907 N N . VAL A 1 118 ? -13.704 -8.393 11.117 1.00 98.31 118 VAL A N 1
ATOM 908 C CA . VAL A 1 118 ? -14.796 -9.239 11.613 1.00 98.31 118 VAL A CA 1
ATOM 909 C C . VAL A 1 118 ? -14.916 -9.132 13.132 1.00 98.31 118 VAL A C 1
ATOM 911 O O . VAL A 1 118 ? -16.029 -8.925 13.619 1.00 98.31 118 VAL A O 1
ATOM 914 N N . ASP A 1 119 ? -13.805 -9.193 13.870 1.00 98.31 119 ASP A N 1
ATOM 915 C CA . ASP A 1 119 ? -13.779 -8.951 15.318 1.00 98.31 119 ASP A CA 1
ATOM 916 C C . ASP A 1 119 ? -14.373 -7.572 15.654 1.00 98.31 119 ASP A C 1
ATOM 918 O O . ASP A 1 119 ? -15.306 -7.457 16.454 1.00 98.31 119 ASP A O 1
ATOM 922 N N . GLY A 1 120 ? -13.932 -6.525 14.952 1.00 97.62 120 GLY A N 1
ATOM 923 C CA . GLY A 1 120 ? -14.481 -5.177 15.082 1.00 97.62 120 GLY A CA 1
ATOM 924 C C . GLY A 1 120 ? -15.996 -5.104 14.878 1.00 97.62 120 GLY A C 1
ATOM 925 O O . GLY A 1 120 ? -16.716 -4.552 15.713 1.00 97.62 120 GLY A O 1
ATOM 926 N N . LEU A 1 121 ? -16.504 -5.697 13.796 1.00 97.69 121 LEU A N 1
ATOM 927 C CA . LEU A 1 121 ? -17.935 -5.732 13.481 1.00 97.69 121 LEU A CA 1
ATOM 928 C C . LEU A 1 121 ? -18.741 -6.507 14.534 1.00 97.69 121 LEU A C 1
ATOM 930 O O . LEU A 1 121 ? -19.840 -6.083 14.906 1.00 97.69 121 LEU A O 1
ATOM 934 N N . GLN A 1 122 ? -18.205 -7.618 15.045 1.00 98.06 122 GLN A N 1
ATOM 935 C CA . GLN A 1 122 ? -18.828 -8.384 16.125 1.00 98.06 122 GLN A CA 1
ATOM 936 C C . GLN A 1 122 ? -18.907 -7.563 17.415 1.00 98.06 122 GLN A C 1
ATOM 938 O O . GLN A 1 122 ? -19.971 -7.508 18.038 1.00 98.06 122 GLN A O 1
ATOM 943 N N . GLN A 1 123 ? -17.829 -6.866 17.786 1.00 97.50 123 GLN A N 1
ATOM 944 C CA . GLN A 1 123 ? -17.801 -5.992 18.957 1.00 97.50 123 GLN A CA 1
ATOM 945 C C . GLN A 1 123 ? -18.775 -4.810 18.827 1.00 97.50 123 GLN A C 1
ATOM 947 O O . GLN A 1 123 ? -19.530 -4.530 19.764 1.00 97.50 123 GLN A O 1
ATOM 952 N N . VAL A 1 124 ? -18.802 -4.150 17.663 1.00 96.12 124 VAL A N 1
ATOM 953 C CA . VAL A 1 124 ? -19.734 -3.056 17.335 1.00 96.12 124 VAL A CA 1
ATOM 954 C C . VAL A 1 124 ? -21.180 -3.514 17.505 1.00 96.12 124 VAL A C 1
ATOM 956 O O . VAL A 1 124 ? -21.960 -2.862 18.205 1.00 96.12 124 VAL A O 1
ATOM 959 N N . LYS A 1 125 ? -21.521 -4.682 16.948 1.00 96.12 125 LYS A N 1
ATOM 960 C CA . LYS A 1 125 ? -22.851 -5.285 17.076 1.00 96.12 125 LYS A CA 1
ATOM 961 C C . LYS A 1 125 ? -23.190 -5.635 18.526 1.00 96.12 125 LYS A C 1
ATOM 963 O O . LYS A 1 125 ? -24.278 -5.303 18.989 1.00 96.12 125 LYS A O 1
ATOM 968 N N . ALA A 1 126 ? -22.279 -6.289 19.245 1.00 96.75 126 ALA A N 1
ATOM 969 C CA . ALA A 1 126 ? -22.508 -6.745 20.617 1.00 96.75 126 ALA A CA 1
ATOM 970 C C . ALA A 1 126 ? -22.712 -5.587 21.606 1.00 96.75 126 ALA A C 1
ATOM 972 O O . ALA A 1 126 ? -23.463 -5.725 22.569 1.00 96.75 126 ALA A O 1
ATOM 973 N N . LYS A 1 127 ? -22.060 -4.443 21.368 1.00 95.88 127 LYS A N 1
ATOM 974 C CA . LYS A 1 127 ? -22.106 -3.262 22.245 1.00 95.88 127 LYS A CA 1
ATOM 975 C C . LYS A 1 127 ? -23.099 -2.190 21.789 1.00 95.88 127 LYS A C 1
ATOM 977 O O . LYS A 1 127 ? -23.192 -1.154 22.439 1.00 95.88 127 LYS A O 1
ATOM 982 N N . GLY A 1 128 ? -23.826 -2.410 20.691 1.00 95.81 128 GLY A N 1
ATOM 983 C CA . GLY A 1 128 ? -24.788 -1.434 20.166 1.00 95.81 128 GLY A CA 1
ATOM 984 C C . GLY A 1 128 ? -24.139 -0.128 19.693 1.00 95.81 128 GLY A C 1
ATOM 985 O O . GLY A 1 128 ? -24.735 0.942 19.830 1.00 95.81 128 GLY A O 1
ATOM 986 N N . ILE A 1 129 ? -22.913 -0.199 19.171 1.00 97.50 129 ILE A N 1
ATOM 987 C CA . ILE A 1 129 ? -22.194 0.958 18.628 1.00 97.50 129 ILE A CA 1
ATOM 988 C C . ILE A 1 129 ? -22.799 1.293 17.257 1.00 97.50 129 ILE A C 1
ATOM 990 O O . ILE A 1 129 ? -22.910 0.431 16.390 1.00 97.50 129 ILE A O 1
ATOM 994 N N . SER A 1 130 ? -23.222 2.541 17.065 1.00 96.44 130 SER A N 1
ATOM 995 C CA . SER A 1 130 ? -23.823 3.041 15.819 1.00 96.44 130 SER A CA 1
ATOM 996 C C . SER A 1 130 ? -22.819 3.770 14.929 1.00 96.44 130 SER A C 1
ATOM 998 O O . SER A 1 130 ? -22.978 3.807 13.707 1.00 96.44 130 SER A O 1
ATOM 1000 N N . LYS A 1 131 ? -21.778 4.346 15.534 1.00 96.62 131 LYS A N 1
ATOM 1001 C CA . LYS A 1 131 ? -20.691 5.036 14.844 1.00 96.62 131 LYS A CA 1
ATOM 1002 C C . LYS A 1 131 ? -19.376 4.732 15.544 1.00 96.62 131 LYS A C 1
ATOM 1004 O O . LYS A 1 131 ? -19.296 4.873 16.762 1.00 96.62 131 LYS A O 1
ATOM 1009 N N . PHE A 1 132 ? -18.351 4.370 14.785 1.00 96.19 132 PHE A N 1
ATOM 1010 C CA . PHE A 1 132 ? -16.977 4.328 15.270 1.00 96.19 132 PHE A CA 1
ATOM 1011 C C . PHE A 1 132 ? -16.035 4.974 14.251 1.00 96.19 132 PHE A C 1
ATOM 1013 O O . PHE A 1 132 ? -16.144 4.731 13.048 1.00 96.19 132 PHE A O 1
ATOM 1020 N N . THR A 1 133 ? -15.124 5.809 14.744 1.00 97.81 133 THR A N 1
ATOM 1021 C CA . THR A 1 133 ? -14.103 6.511 13.951 1.00 97.81 133 THR A CA 1
ATOM 1022 C C . THR A 1 133 ? -12.768 6.381 14.670 1.00 97.81 133 THR A C 1
ATOM 1024 O O . THR A 1 133 ? -12.726 6.479 15.894 1.00 97.81 133 THR A O 1
ATOM 1027 N N . ILE A 1 134 ? -11.674 6.129 13.949 1.00 98.38 134 ILE A N 1
ATOM 1028 C CA . ILE A 1 134 ? -10.344 6.079 14.570 1.00 98.38 134 ILE A CA 1
ATOM 1029 C C . ILE A 1 134 ? -9.998 7.444 15.179 1.00 98.38 134 ILE A C 1
ATOM 1031 O O . ILE A 1 134 ? -10.226 8.477 14.551 1.00 98.38 134 ILE A O 1
ATOM 1035 N N . LYS A 1 135 ? -9.432 7.466 16.389 1.00 98.38 135 LYS A N 1
ATOM 1036 C CA . LYS A 1 135 ? -8.996 8.723 17.012 1.00 98.38 135 LYS A CA 1
ATOM 1037 C C . LYS A 1 135 ? -7.861 9.358 16.199 1.00 98.38 135 LYS A C 1
ATOM 1039 O O . LYS A 1 135 ? -6.864 8.671 15.946 1.00 98.38 135 LYS A O 1
ATOM 1044 N N . PRO A 1 136 ? -7.909 10.671 15.895 1.00 96.88 136 PRO A N 1
ATOM 1045 C CA . PRO A 1 136 ? -6.848 11.343 15.139 1.00 96.88 136 PRO A CA 1
ATOM 1046 C C . PRO A 1 136 ? -5.459 11.207 15.777 1.00 96.88 136 PRO A C 1
ATOM 1048 O O . PRO A 1 136 ? -4.452 11.070 15.089 1.00 96.88 136 PRO A O 1
ATOM 1051 N N . THR A 1 137 ? -5.379 11.196 17.112 1.00 98.06 137 THR A N 1
ATOM 1052 C CA . THR A 1 137 ? -4.111 11.024 17.841 1.00 98.06 137 THR A CA 1
ATOM 1053 C C . THR A 1 137 ? -3.518 9.625 17.682 1.00 98.06 137 THR A C 1
ATOM 1055 O O . THR A 1 137 ? -2.299 9.497 17.573 1.00 98.06 137 THR A O 1
ATOM 1058 N N . VAL A 1 138 ? -4.355 8.583 17.634 1.00 98.50 138 VAL A N 1
ATOM 1059 C CA . VAL A 1 138 ? -3.914 7.197 17.416 1.00 98.50 138 VAL A CA 1
ATOM 1060 C C . VAL A 1 138 ? -3.420 7.025 15.986 1.00 98.50 138 VAL A C 1
ATOM 1062 O O . VAL A 1 138 ? -2.328 6.494 15.777 1.00 98.50 138 VAL A O 1
ATOM 1065 N N . LEU A 1 139 ? -4.193 7.519 15.015 1.00 98.00 139 LEU A N 1
ATOM 1066 C CA . LEU A 1 139 ? -3.828 7.468 13.604 1.00 98.00 139 LEU A CA 1
ATOM 1067 C C . LEU A 1 139 ? -2.502 8.194 13.347 1.00 98.00 139 LEU A C 1
ATOM 1069 O O . LEU A 1 139 ? -1.594 7.618 12.750 1.00 98.00 139 LEU A O 1
ATOM 1073 N N . ARG A 1 140 ? -2.364 9.427 13.843 1.00 97.62 140 ARG A N 1
ATOM 1074 C CA . ARG A 1 140 ? -1.146 10.226 13.670 1.00 97.62 140 ARG A CA 1
ATOM 1075 C C . ARG A 1 140 ? 0.071 9.535 14.269 1.00 97.62 140 ARG A C 1
ATOM 1077 O O . ARG A 1 140 ? 1.049 9.320 13.562 1.00 97.62 140 ARG A O 1
ATOM 1084 N N . ARG A 1 141 ? -0.015 9.111 15.535 1.00 98.44 141 ARG A N 1
ATOM 1085 C CA . ARG A 1 141 ? 1.084 8.409 16.213 1.00 98.44 141 ARG A CA 1
ATOM 1086 C C . ARG A 1 141 ? 1.505 7.155 15.447 1.00 98.44 141 ARG A C 1
ATOM 1088 O O . ARG A 1 141 ? 2.694 6.902 15.292 1.00 98.44 141 ARG A O 1
ATOM 1095 N N . HIS A 1 142 ? 0.539 6.372 14.969 1.00 98.38 142 HIS A N 1
ATOM 1096 C CA . HIS A 1 142 ? 0.819 5.175 14.184 1.00 98.38 142 HIS A CA 1
ATOM 1097 C C . HIS A 1 142 ? 1.605 5.496 12.908 1.00 98.38 142 HIS A C 1
ATOM 1099 O O . HIS A 1 142 ? 2.633 4.868 12.657 1.00 98.38 142 HIS A O 1
ATOM 1105 N N . ASN A 1 143 ? 1.149 6.474 12.123 1.00 97.56 143 ASN A N 1
ATOM 1106 C CA . ASN A 1 143 ? 1.807 6.828 10.868 1.00 97.56 143 ASN A CA 1
ATOM 1107 C C . ASN A 1 143 ? 3.170 7.498 11.098 1.00 97.56 143 ASN A C 1
ATOM 1109 O O . ASN A 1 143 ? 4.115 7.201 10.374 1.00 97.56 143 ASN A O 1
ATOM 1113 N N . GLU A 1 144 ? 3.324 8.327 12.134 1.00 97.69 144 GLU A N 1
ATOM 1114 C CA . GLU A 1 144 ? 4.623 8.883 12.538 1.00 97.69 144 GLU A CA 1
ATOM 1115 C C . GLU A 1 144 ? 5.622 7.781 12.920 1.00 97.69 144 GLU A C 1
ATOM 1117 O O . GLU A 1 144 ? 6.768 7.802 12.467 1.00 97.69 144 GLU A O 1
ATOM 1122 N N . GLU A 1 145 ? 5.195 6.785 13.705 1.00 97.88 145 GLU A N 1
ATOM 1123 C CA . GLU A 1 145 ? 6.027 5.630 14.055 1.00 97.88 145 GLU A CA 1
ATOM 1124 C C . GLU A 1 145 ? 6.424 4.827 12.807 1.00 97.88 145 GLU A C 1
ATOM 1126 O O . GLU A 1 145 ? 7.597 4.474 12.668 1.00 97.88 145 GLU A O 1
ATOM 1131 N N . VAL A 1 146 ? 5.484 4.572 11.889 1.00 97.56 146 VAL A N 1
ATOM 1132 C CA . VAL A 1 146 ? 5.752 3.897 10.608 1.00 97.56 146 VAL A CA 1
ATOM 1133 C C . VAL A 1 146 ? 6.796 4.670 9.803 1.00 97.56 146 VAL A C 1
ATOM 1135 O O . VAL A 1 146 ? 7.831 4.112 9.441 1.00 97.56 146 VAL A O 1
ATOM 1138 N N . GLN A 1 147 ? 6.581 5.964 9.567 1.00 96.31 147 GLN A N 1
ATOM 1139 C CA . GLN A 1 147 ? 7.496 6.762 8.752 1.00 96.31 147 GLN A CA 1
ATOM 1140 C C . GLN A 1 147 ? 8.880 6.882 9.379 1.00 96.31 147 GLN A C 1
ATOM 1142 O O . GLN A 1 147 ? 9.879 6.758 8.671 1.00 96.31 147 GLN A O 1
ATOM 1147 N N . LYS A 1 148 ? 8.958 7.060 10.703 1.00 96.62 148 LYS A N 1
ATOM 1148 C CA . LYS A 1 148 ? 10.231 7.095 11.429 1.00 96.62 148 LYS A CA 1
ATOM 1149 C C . LYS A 1 148 ? 11.061 5.839 11.167 1.00 96.62 148 LYS A C 1
ATOM 1151 O O . LYS A 1 148 ? 12.261 5.944 10.945 1.00 96.62 148 LYS A O 1
ATOM 1156 N N . HIS A 1 149 ? 10.440 4.660 11.187 1.00 95.62 149 HIS A N 1
ATOM 1157 C CA . HIS A 1 149 ? 11.165 3.406 10.974 1.00 95.62 149 HIS A CA 1
ATOM 1158 C C . HIS A 1 149 ? 11.416 3.119 9.494 1.00 95.62 149 HIS A C 1
ATOM 1160 O O . HIS A 1 149 ? 12.437 2.523 9.172 1.00 95.62 149 HIS A O 1
ATOM 1166 N N . LEU A 1 150 ? 10.560 3.591 8.580 1.00 94.50 150 LEU A N 1
ATOM 1167 C CA . LEU A 1 150 ? 10.803 3.469 7.140 1.00 94.50 150 LEU A CA 1
ATOM 1168 C C . LEU A 1 150 ? 12.061 4.217 6.686 1.00 94.50 150 LEU A C 1
ATOM 1170 O O . LEU A 1 150 ? 12.732 3.733 5.775 1.00 94.50 150 LEU A O 1
ATOM 1174 N N . GLN A 1 151 ? 12.419 5.337 7.328 1.00 92.06 151 GLN A N 1
ATOM 1175 C CA . GLN A 1 151 ? 13.610 6.132 6.983 1.00 92.06 151 GLN A CA 1
ATOM 1176 C C . GLN A 1 151 ? 14.906 5.311 6.938 1.00 92.06 151 GLN A C 1
ATOM 1178 O O . GLN A 1 151 ? 15.759 5.569 6.093 1.00 92.06 151 GLN A O 1
ATOM 1183 N N . THR A 1 152 ? 15.057 4.317 7.818 1.00 89.88 152 THR A N 1
ATOM 1184 C CA . THR A 1 152 ? 16.270 3.489 7.896 1.00 89.88 152 THR A CA 1
ATOM 1185 C C . THR A 1 152 ? 16.207 2.238 7.018 1.00 89.88 152 THR A C 1
ATOM 1187 O O . THR A 1 152 ? 17.202 1.527 6.888 1.00 89.88 152 THR A O 1
ATOM 1190 N N . THR A 1 153 ? 15.065 1.962 6.383 1.00 90.38 153 THR A N 1
ATOM 1191 C CA . THR A 1 153 ? 14.896 0.802 5.500 1.00 90.38 153 THR A CA 1
ATOM 1192 C C . THR A 1 153 ? 15.405 1.084 4.092 1.00 90.38 153 THR A C 1
ATOM 1194 O O . THR A 1 153 ? 15.366 2.219 3.614 1.00 90.38 153 THR A O 1
ATOM 1197 N N . VAL A 1 154 ? 15.772 0.022 3.371 1.00 87.81 154 VAL A N 1
ATOM 1198 C CA . VAL A 1 154 ? 16.152 0.091 1.949 1.00 87.81 154 VAL A CA 1
ATOM 1199 C C . VAL A 1 154 ? 15.061 0.691 1.053 1.00 87.81 154 VAL A C 1
ATOM 1201 O O . VAL A 1 154 ? 15.372 1.175 -0.033 1.00 87.81 154 VAL A O 1
ATOM 1204 N N . PHE A 1 155 ? 13.799 0.699 1.502 1.00 86.06 155 PHE A N 1
ATOM 1205 C CA . PHE A 1 155 ? 12.684 1.298 0.766 1.00 86.06 155 PHE A CA 1
ATOM 1206 C C . PHE A 1 155 ? 12.793 2.822 0.657 1.00 86.06 155 PHE A C 1
ATOM 1208 O O . PHE A 1 155 ? 12.274 3.385 -0.304 1.00 86.06 155 PHE A O 1
ATOM 1215 N N . ASN A 1 156 ? 13.495 3.470 1.595 1.00 88.19 156 ASN A N 1
ATOM 1216 C CA . ASN A 1 156 ? 13.698 4.920 1.592 1.00 88.19 156 ASN A CA 1
ATOM 1217 C C . ASN A 1 156 ? 15.179 5.304 1.438 1.00 88.19 156 ASN A C 1
ATOM 1219 O O . ASN A 1 156 ? 15.481 6.300 0.788 1.00 88.19 156 ASN A O 1
ATOM 1223 N N . SER A 1 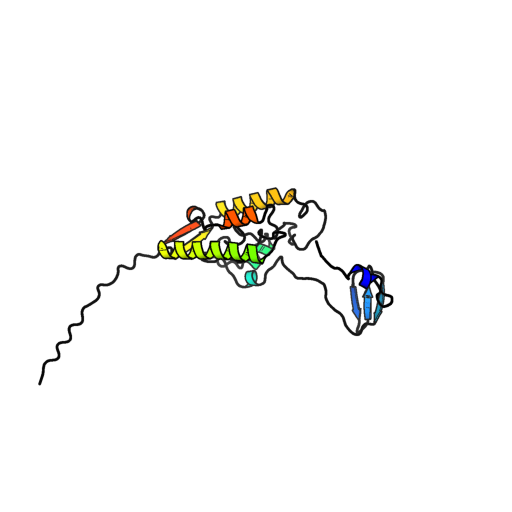157 ? 16.115 4.526 1.995 1.00 81.81 157 SER A N 1
ATOM 1224 C CA . SER A 1 157 ? 17.550 4.854 1.977 1.00 81.81 157 SER A CA 1
ATOM 1225 C C . SER A 1 157 ? 18.288 4.406 0.708 1.00 81.81 157 SER A C 1
ATOM 1227 O O . SER A 1 157 ? 19.415 4.834 0.473 1.00 81.81 157 SER A O 1
ATOM 1229 N N . GLY A 1 158 ? 17.669 3.578 -0.143 1.00 71.56 158 GLY A N 1
ATOM 1230 C CA . GLY A 1 158 ? 18.315 2.968 -1.314 1.00 71.56 158 GLY A CA 1
ATOM 1231 C C . GLY A 1 158 ? 18.485 3.865 -2.550 1.00 71.56 158 GLY A C 1
ATOM 1232 O O . GLY A 1 158 ? 18.888 3.362 -3.597 1.00 71.56 158 GLY A O 1
ATOM 1233 N N . GLY A 1 159 ? 18.124 5.154 -2.489 1.00 69.06 159 GLY A N 1
ATOM 1234 C CA . GLY A 1 159 ? 18.281 6.117 -3.596 1.00 69.06 159 GLY A CA 1
ATOM 1235 C C . GLY A 1 159 ? 17.443 5.837 -4.857 1.00 69.06 159 GLY A C 1
ATOM 1236 O O . GLY A 1 159 ? 17.545 6.563 -5.845 1.00 69.06 159 GLY A O 1
ATOM 1237 N N . CYS A 1 160 ? 16.607 4.798 -4.843 1.00 67.00 160 CYS A N 1
ATOM 1238 C CA . CYS A 1 160 ? 15.776 4.400 -5.972 1.00 67.00 160 CYS A CA 1
ATOM 1239 C C . CYS A 1 160 ? 14.457 5.181 -5.989 1.00 67.00 160 CYS A C 1
ATOM 1241 O O . CYS A 1 160 ? 13.714 5.183 -5.007 1.00 67.00 160 CYS A O 1
ATOM 1243 N N . LYS A 1 161 ? 14.105 5.759 -7.143 1.00 74.06 161 LYS A N 1
ATOM 1244 C CA . LYS A 1 161 ? 12.722 6.176 -7.408 1.00 74.06 161 LYS A CA 1
ATOM 1245 C C . LYS A 1 161 ? 11.891 4.915 -7.631 1.00 74.06 161 LYS A C 1
ATOM 1247 O O . LYS A 1 161 ? 12.070 4.227 -8.632 1.00 74.06 161 LYS A O 1
ATOM 1252 N N . SER A 1 162 ? 11.037 4.586 -6.669 1.00 83.12 162 SER A N 1
ATOM 1253 C CA . SER A 1 162 ? 10.169 3.408 -6.711 1.00 83.12 162 SER A CA 1
ATOM 1254 C C . SER A 1 162 ? 8.702 3.817 -6.654 1.00 83.12 162 SER A C 1
ATOM 1256 O O . SER A 1 162 ? 8.378 4.923 -6.231 1.00 83.12 162 SER A O 1
ATOM 1258 N N . TYR A 1 163 ? 7.814 2.896 -7.026 1.00 86.31 163 TYR A N 1
ATOM 1259 C CA . TYR A 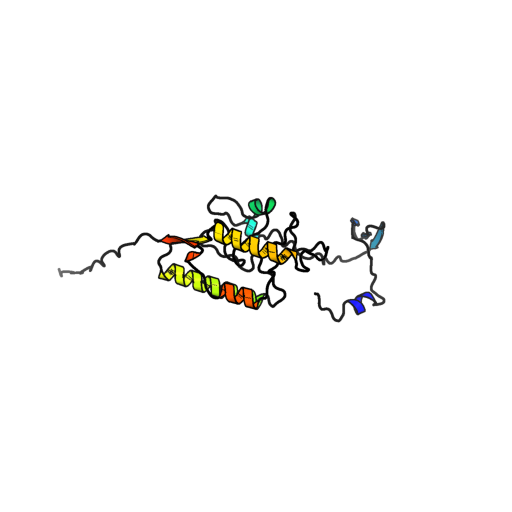1 163 ? 6.366 3.097 -6.952 1.00 86.31 163 TYR A CA 1
ATOM 1260 C C . TYR A 1 163 ? 5.816 3.122 -5.510 1.00 86.31 163 TYR A C 1
ATOM 1262 O O . TYR A 1 163 ? 4.618 3.307 -5.316 1.00 86.31 163 TYR A O 1
ATOM 1270 N N . TYR A 1 164 ? 6.665 2.920 -4.494 1.00 88.75 164 TYR A N 1
ATOM 1271 C CA . TYR A 1 164 ? 6.288 3.050 -3.081 1.00 88.75 164 TYR A CA 1
ATOM 1272 C C . TYR A 1 164 ? 6.286 4.499 -2.594 1.00 88.75 164 TYR A C 1
ATOM 1274 O O . TYR A 1 164 ? 5.677 4.787 -1.565 1.00 88.75 164 TYR A O 1
ATOM 1282 N N . LEU A 1 165 ? 6.986 5.387 -3.304 1.00 89.75 165 LEU A N 1
ATOM 1283 C CA . LEU A 1 165 ? 7.036 6.810 -2.999 1.00 89.75 165 LEU A CA 1
ATOM 1284 C C . LEU A 1 165 ? 5.947 7.523 -3.797 1.00 89.75 165 LEU A C 1
ATOM 1286 O O . LEU A 1 165 ? 5.835 7.330 -5.008 1.00 89.75 165 LEU A O 1
ATOM 1290 N N . ASP A 1 166 ? 5.149 8.335 -3.117 1.00 88.00 166 ASP A N 1
ATOM 1291 C CA . ASP A 1 166 ? 4.173 9.196 -3.774 1.00 88.00 166 ASP A CA 1
ATOM 1292 C C . ASP A 1 166 ? 4.835 10.449 -4.385 1.00 88.00 166 ASP A C 1
ATOM 1294 O O . ASP A 1 166 ? 6.055 10.644 -4.328 1.00 88.00 166 ASP A O 1
ATOM 1298 N N . ALA A 1 167 ? 4.020 11.337 -4.961 1.00 84.81 167 ALA A N 1
ATOM 1299 C CA . ALA A 1 167 ? 4.487 12.604 -5.529 1.00 84.81 167 ALA A CA 1
ATOM 1300 C C . ALA A 1 167 ? 5.139 13.547 -4.494 1.00 84.81 167 ALA A C 1
ATOM 1302 O O . ALA A 1 167 ? 5.884 14.447 -4.879 1.00 84.81 167 ALA A O 1
ATOM 1303 N N . ASN A 1 168 ? 4.902 13.322 -3.196 1.00 85.69 168 ASN A N 1
ATOM 1304 C CA . ASN A 1 168 ? 5.500 14.064 -2.087 1.00 85.69 168 ASN A CA 1
ATOM 1305 C C . ASN A 1 168 ? 6.822 13.434 -1.607 1.00 85.69 168 ASN A C 1
ATOM 1307 O O . ASN A 1 168 ? 7.435 13.926 -0.659 1.00 85.69 168 ASN A O 1
ATOM 1311 N N . GLY A 1 169 ? 7.267 12.335 -2.230 1.00 87.81 169 GLY A N 1
ATOM 1312 C CA . GLY A 1 169 ? 8.461 11.588 -1.835 1.00 87.81 169 GLY A CA 1
ATOM 1313 C C . GLY A 1 169 ? 8.282 10.774 -0.552 1.00 87.81 169 GLY A C 1
ATOM 1314 O O . GLY A 1 169 ? 9.271 10.293 0.005 1.00 87.81 169 GLY A O 1
ATOM 1315 N N . ARG A 1 170 ? 7.044 10.608 -0.067 1.00 90.94 170 ARG A N 1
ATOM 1316 C CA . ARG A 1 170 ? 6.733 9.850 1.146 1.00 90.94 170 ARG A CA 1
ATOM 1317 C C . ARG A 1 170 ? 6.366 8.422 0.782 1.00 90.94 170 ARG A C 1
ATOM 1319 O O . ARG A 1 170 ? 5.632 8.164 -0.170 1.00 90.94 170 ARG A O 1
ATOM 1326 N N . ASN A 1 171 ? 6.873 7.479 1.569 1.00 93.19 171 ASN A N 1
ATOM 1327 C CA . ASN A 1 171 ? 6.526 6.079 1.402 1.00 93.19 171 ASN A CA 1
ATOM 1328 C C . ASN A 1 171 ? 5.148 5.823 2.013 1.00 93.19 171 ASN A C 1
ATOM 1330 O O . ASN A 1 171 ? 5.006 5.818 3.234 1.00 93.19 171 ASN A O 1
ATOM 1334 N N . PHE A 1 172 ? 4.141 5.651 1.162 1.00 92.38 172 PHE A N 1
ATOM 1335 C CA . PHE A 1 172 ? 2.752 5.430 1.577 1.00 92.38 172 PHE A CA 1
ATOM 1336 C C . PHE A 1 172 ? 2.383 3.939 1.634 1.00 92.38 172 PHE A C 1
ATOM 1338 O O . PHE A 1 172 ? 1.275 3.579 2.030 1.00 92.38 172 PHE A O 1
ATOM 1345 N N . ALA A 1 173 ? 3.274 3.060 1.174 1.00 92.81 173 ALA A N 1
ATOM 1346 C CA . ALA A 1 173 ? 2.952 1.662 0.924 1.00 92.81 173 ALA A CA 1
ATOM 1347 C C . ALA A 1 173 ? 3.512 0.733 2.004 1.00 92.81 173 ALA A C 1
ATOM 1349 O O . ALA A 1 173 ? 2.789 -0.118 2.521 1.00 92.81 173 ALA A O 1
ATOM 1350 N N . ALA A 1 174 ? 4.801 0.863 2.316 1.00 93.56 174 ALA A N 1
ATOM 1351 C CA . ALA A 1 174 ? 5.552 -0.160 3.029 1.00 93.56 174 ALA A CA 1
ATOM 1352 C C . ALA A 1 174 ? 5.262 -0.198 4.535 1.00 93.56 174 ALA A C 1
ATOM 1354 O O . ALA A 1 174 ? 5.071 0.821 5.195 1.00 93.56 174 ALA A O 1
ATOM 1355 N N . TRP A 1 175 ? 5.310 -1.405 5.089 1.00 95.44 175 TRP A N 1
ATOM 1356 C CA . TRP A 1 175 ? 5.361 -1.662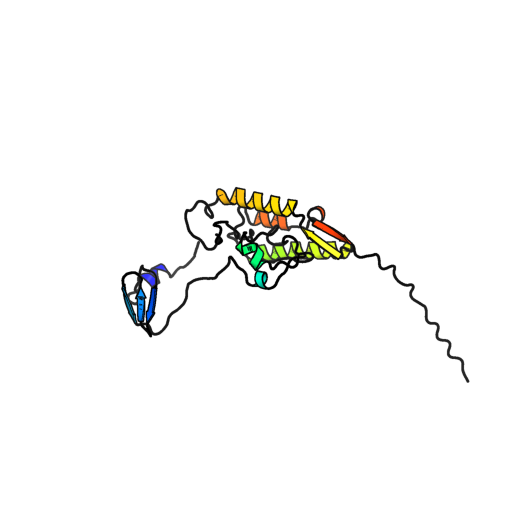 6.519 1.00 95.44 175 TRP A CA 1
ATOM 1357 C C . TRP A 1 175 ? 6.819 -1.927 6.931 1.00 95.44 175 TRP A C 1
ATOM 1359 O O . TRP A 1 175 ? 7.445 -2.828 6.370 1.00 95.44 175 TRP A O 1
ATOM 1369 N N . PRO A 1 176 ? 7.396 -1.178 7.890 1.00 95.31 176 PRO A N 1
ATOM 1370 C CA . PRO A 1 176 ? 8.829 -1.263 8.187 1.00 95.31 176 PRO A CA 1
ATOM 1371 C C . PRO A 1 176 ? 9.217 -2.446 9.087 1.00 95.31 176 PRO A C 1
ATOM 1373 O O . PRO A 1 176 ? 10.402 -2.645 9.347 1.00 95.31 176 PRO A O 1
ATOM 1376 N N . TRP A 1 177 ? 8.249 -3.222 9.582 1.00 94.81 177 TRP A N 1
ATOM 1377 C CA . TRP A 1 177 ? 8.491 -4.373 10.459 1.00 94.81 177 TRP A CA 1
ATOM 1378 C C . TRP A 1 177 ? 8.063 -5.691 9.798 1.00 94.81 177 TRP A C 1
ATOM 1380 O O . TRP A 1 177 ? 7.686 -5.735 8.632 1.00 94.81 177 TRP A O 1
ATOM 1390 N N . SER A 1 178 ? 8.119 -6.796 10.543 1.00 94.31 178 SER A N 1
ATOM 1391 C CA . SER A 1 178 ? 7.722 -8.113 10.032 1.00 94.31 178 SER A CA 1
ATOM 1392 C C . SER A 1 178 ? 6.204 -8.245 9.824 1.00 94.31 178 SER A C 1
ATOM 1394 O O . SER A 1 178 ? 5.412 -7.592 10.520 1.00 94.31 178 SER A O 1
ATOM 1396 N N . LEU A 1 179 ? 5.785 -9.168 8.945 1.00 94.31 179 LEU A N 1
ATOM 1397 C CA . LEU A 1 179 ? 4.384 -9.596 8.851 1.00 94.31 179 LEU A CA 1
ATOM 1398 C C . LEU A 1 179 ? 3.876 -10.157 10.188 1.00 94.31 179 LEU A C 1
ATOM 1400 O O . LEU A 1 179 ? 2.735 -9.897 10.554 1.00 94.31 179 LEU A O 1
ATOM 1404 N N . ALA A 1 180 ? 4.706 -10.869 10.957 1.00 95.81 180 ALA A N 1
ATOM 1405 C CA . ALA A 1 180 ? 4.320 -11.372 12.278 1.00 95.81 180 ALA A CA 1
ATOM 1406 C C . ALA A 1 180 ? 3.924 -10.230 13.233 1.00 95.81 180 ALA A C 1
ATOM 1408 O O . ALA A 1 180 ? 2.895 -10.309 13.903 1.00 95.81 180 ALA A O 1
ATOM 1409 N N . THR A 1 181 ? 4.685 -9.131 13.236 1.00 96.62 181 THR A N 1
ATOM 1410 C CA . THR A 1 181 ? 4.359 -7.914 13.996 1.00 96.62 181 THR A CA 1
ATOM 1411 C C . THR A 1 181 ? 3.042 -7.300 13.524 1.00 96.62 181 THR A C 1
ATOM 1413 O O . THR A 1 181 ? 2.219 -6.904 14.347 1.00 96.62 181 THR A O 1
ATOM 1416 N N . LEU A 1 182 ? 2.809 -7.235 12.209 1.00 97.12 182 LEU A N 1
ATOM 1417 C CA . LEU A 1 182 ? 1.558 -6.704 11.664 1.00 97.12 182 LEU A CA 1
ATOM 1418 C C . LEU A 1 182 ? 0.357 -7.580 12.048 1.00 97.12 182 LEU A C 1
ATOM 1420 O O . LEU A 1 182 ? -0.631 -7.060 12.559 1.00 97.12 182 LEU A O 1
ATOM 1424 N N . LYS A 1 183 ? 0.474 -8.906 11.907 1.00 97.19 183 LYS A N 1
ATOM 1425 C CA . LYS A 1 183 ? -0.544 -9.880 12.333 1.00 97.19 183 LYS A CA 1
ATOM 1426 C C . LYS A 1 183 ? -0.848 -9.777 13.823 1.00 97.19 183 LYS A C 1
ATOM 1428 O O . LYS A 1 183 ? -2.009 -9.778 14.209 1.00 97.19 183 LYS A O 1
ATOM 1433 N N . GLN A 1 184 ? 0.174 -9.619 14.662 1.00 97.69 184 GLN A N 1
ATOM 1434 C CA . GLN A 1 184 ? -0.024 -9.400 16.094 1.00 97.69 184 GLN A CA 1
ATOM 1435 C C . GLN A 1 184 ? -0.839 -8.124 16.352 1.00 97.69 184 GLN A C 1
ATOM 1437 O O . GLN A 1 184 ? -1.766 -8.138 17.162 1.00 97.69 184 GLN A O 1
ATOM 1442 N N . ARG A 1 185 ? -0.533 -7.020 15.658 1.00 97.69 185 ARG A N 1
ATOM 1443 C CA . ARG A 1 185 ? -1.292 -5.764 15.792 1.00 97.69 185 ARG A CA 1
ATOM 1444 C C . ARG A 1 185 ? -2.723 -5.873 15.258 1.00 97.69 185 ARG A C 1
ATOM 1446 O O . ARG A 1 185 ? -3.600 -5.218 15.809 1.00 97.69 185 ARG A O 1
ATOM 1453 N N . LEU A 1 186 ? -2.942 -6.702 14.239 1.00 98.19 186 LEU A N 1
ATOM 1454 C CA . LEU A 1 186 ? -4.246 -7.009 13.645 1.00 98.19 186 LEU A CA 1
ATOM 1455 C C . LEU A 1 186 ? -5.027 -8.105 14.396 1.00 98.19 186 LEU A C 1
ATOM 1457 O O . LEU A 1 186 ? -6.146 -8.412 14.014 1.00 98.19 186 LEU A O 1
ATOM 1461 N N . SER A 1 187 ? -4.489 -8.686 15.470 1.00 97.31 187 SER A N 1
ATOM 1462 C CA . SER A 1 187 ? -5.139 -9.818 16.156 1.00 97.31 187 SER A CA 1
ATOM 1463 C C . SER A 1 187 ? -6.514 -9.503 16.762 1.00 97.31 187 SER A C 1
ATOM 1465 O O . SER A 1 187 ? -7.301 -10.421 16.967 1.00 97.31 187 SER A O 1
ATOM 1467 N N . SER A 1 188 ? -6.807 -8.233 17.068 1.00 97.25 188 SER A N 1
ATOM 1468 C CA . SER A 1 188 ? -8.127 -7.784 17.527 1.00 97.25 188 SER A CA 1
ATOM 1469 C C . SER A 1 188 ? -8.280 -6.266 17.399 1.00 97.25 188 SER A C 1
ATOM 1471 O O . SER A 1 188 ? -7.315 -5.509 17.576 1.00 97.25 188 SER A O 1
ATOM 1473 N N . LEU A 1 189 ? -9.506 -5.807 17.133 1.00 97.62 189 LEU A N 1
ATOM 1474 C CA . LEU A 1 189 ? -9.864 -4.396 17.145 1.00 97.62 189 LEU A CA 1
ATOM 1475 C C . LEU A 1 189 ? -9.952 -3.868 18.578 1.00 97.62 189 LEU A C 1
ATOM 1477 O O . LEU A 1 189 ? -10.724 -4.336 19.414 1.00 97.62 189 LEU A O 1
ATOM 1481 N N . LYS A 1 190 ? -9.193 -2.805 18.851 1.00 97.56 190 LYS A N 1
ATOM 1482 C CA . LYS A 1 190 ? -9.145 -2.160 20.163 1.00 97.56 190 LYS A CA 1
ATOM 1483 C C . LYS A 1 190 ? -10.089 -0.967 20.210 1.00 97.56 190 LYS A C 1
ATOM 1485 O O . LYS A 1 190 ? -9.694 0.149 19.895 1.00 97.56 190 LYS A O 1
ATOM 1490 N N . LEU A 1 191 ? -11.316 -1.171 20.682 1.00 97.25 191 LEU A N 1
ATOM 1491 C CA . LEU A 1 191 ? -12.313 -0.097 20.823 1.00 97.25 191 LEU A CA 1
ATOM 1492 C C . LEU A 1 191 ? -11.818 1.190 21.519 1.00 97.25 191 LEU A C 1
ATOM 1494 O O . LEU A 1 191 ? -12.235 2.260 21.086 1.00 97.25 191 LEU A O 1
ATOM 1498 N N . PRO A 1 192 ? -10.926 1.158 22.535 1.00 97.69 192 PRO A N 1
ATOM 1499 C CA . PRO A 1 192 ? -10.398 2.386 23.139 1.00 97.69 192 PRO A CA 1
ATOM 1500 C C . PRO A 1 192 ? -9.625 3.303 22.177 1.00 97.69 192 PRO A C 1
ATOM 1502 O O . PRO A 1 192 ? -9.450 4.486 22.475 1.00 97.69 192 PRO A O 1
ATOM 1505 N N . GLU A 1 193 ? -9.165 2.785 21.036 1.00 97.88 193 GLU A N 1
ATOM 1506 C CA . GLU A 1 193 ? -8.485 3.549 19.983 1.00 97.88 193 GLU A CA 1
ATOM 1507 C C . GLU A 1 193 ? -9.461 4.341 19.094 1.00 97.88 193 GLU A C 1
ATOM 1509 O O . GLU A 1 193 ? -9.032 5.182 18.307 1.00 97.88 193 GLU A O 1
ATOM 1514 N N . TYR A 1 194 ? -10.767 4.116 19.253 1.00 98.25 194 TYR A N 1
ATOM 1515 C CA . TYR A 1 194 ? -11.827 4.710 18.448 1.00 98.25 194 TYR A CA 1
ATOM 1516 C C . TYR A 1 194 ? -12.703 5.647 19.285 1.00 98.25 194 TYR A C 1
ATOM 1518 O O . TYR A 1 194 ? -12.905 5.442 20.485 1.00 98.25 194 TYR A O 1
ATOM 1526 N N . ASP A 1 195 ? -13.242 6.673 18.637 1.00 97.75 195 ASP A N 1
ATOM 1527 C CA . ASP A 1 195 ? -14.356 7.462 19.149 1.00 97.75 195 ASP A CA 1
ATOM 1528 C C . ASP A 1 195 ? -15.662 6.756 18.792 1.00 97.75 195 ASP A C 1
ATOM 1530 O O . ASP A 1 195 ? -15.893 6.398 17.635 1.00 97.75 195 ASP A O 1
ATOM 1534 N N . LEU A 1 196 ? -16.500 6.519 19.802 1.00 97.56 196 LEU A N 1
ATOM 1535 C CA . LEU A 1 196 ? -17.681 5.666 19.704 1.00 97.56 196 LEU A CA 1
ATOM 1536 C C . LEU A 1 196 ? -18.952 6.477 19.948 1.00 97.56 196 LEU A C 1
ATOM 1538 O O . LEU A 1 196 ? -19.039 7.256 20.895 1.00 97.56 196 LEU A O 1
ATOM 1542 N N . SER A 1 197 ? -19.972 6.242 19.133 1.00 96.75 197 SER A N 1
ATOM 1543 C CA . SER A 1 197 ? -21.352 6.640 19.413 1.00 96.75 197 SER A CA 1
ATOM 1544 C C . SER A 1 197 ? -22.227 5.397 19.465 1.00 96.75 197 SER A C 1
ATOM 1546 O O . SER A 1 197 ? -22.004 4.437 18.728 1.00 96.75 197 SER A O 1
ATOM 1548 N N . TYR A 1 198 ? -23.227 5.414 20.336 1.00 95.12 198 TYR A N 1
ATOM 1549 C CA . TYR A 1 198 ? -24.123 4.284 20.554 1.00 95.12 198 TYR A CA 1
ATOM 1550 C C . TYR A 1 198 ? -25.473 4.546 19.897 1.00 95.12 198 TYR A C 1
ATOM 1552 O O . TYR A 1 198 ? -25.897 5.696 19.751 1.00 95.12 198 TYR A O 1
ATOM 1560 N N . ALA A 1 199 ? -26.145 3.483 19.461 1.00 82.62 199 ALA A N 1
ATOM 1561 C CA . ALA A 1 199 ? -27.517 3.608 18.997 1.00 82.62 199 ALA A CA 1
ATOM 1562 C C . ALA A 1 199 ? -28.402 4.079 20.167 1.00 82.62 199 ALA A C 1
ATOM 1564 O O . ALA A 1 199 ? -28.215 3.611 21.294 1.00 82.62 199 ALA A O 1
ATOM 1565 N N . PRO A 1 200 ? -29.371 4.982 19.940 1.00 79.81 200 PRO A N 1
ATOM 1566 C CA . PRO A 1 200 ? -30.366 5.278 20.959 1.00 79.81 200 PRO A CA 1
ATOM 1567 C C . PRO A 1 200 ? -31.072 3.975 21.355 1.00 79.81 200 PRO A C 1
ATOM 1569 O O . PRO A 1 200 ? -31.445 3.182 20.488 1.00 79.81 200 PRO A O 1
ATOM 1572 N N . ASN A 1 201 ? -31.231 3.737 22.661 1.00 63.34 201 ASN A N 1
ATOM 1573 C CA . ASN A 1 201 ? -31.949 2.573 23.177 1.00 63.34 201 ASN A CA 1
ATOM 1574 C C . ASN A 1 201 ? -33.382 2.599 22.634 1.00 63.34 201 ASN A C 1
ATOM 1576 O O . ASN A 1 201 ? -34.242 3.302 23.163 1.00 63.34 201 ASN A O 1
ATOM 1580 N N . VAL A 1 202 ? -33.657 1.822 21.587 1.00 54.88 202 VAL A N 1
ATOM 1581 C CA . VAL A 1 202 ? -35.031 1.573 21.159 1.00 54.88 202 VAL A CA 1
ATOM 1582 C C . VAL A 1 202 ? -35.629 0.650 22.212 1.00 54.88 202 VAL A C 1
ATOM 1584 O O . VAL A 1 202 ? -35.446 -0.568 22.175 1.00 54.88 202 VAL A O 1
ATOM 1587 N N . SER A 1 203 ? -36.296 1.234 23.207 1.00 45.25 203 SER A N 1
ATOM 1588 C CA . SER A 1 203 ? -37.117 0.489 24.156 1.00 45.25 203 SER A CA 1
ATOM 1589 C C . SER A 1 203 ? -38.036 -0.436 23.357 1.00 45.25 203 SER A C 1
ATOM 1591 O O . SER A 1 203 ? -38.803 0.036 22.515 1.00 45.25 203 SER A O 1
ATOM 1593 N N . LYS A 1 204 ? -37.925 -1.754 23.568 1.00 46.19 204 LYS A N 1
ATOM 1594 C CA . LYS A 1 204 ? -38.777 -2.744 22.898 1.00 46.19 204 LYS A CA 1
ATOM 1595 C C . LYS A 1 204 ? -40.237 -2.378 23.171 1.00 46.19 204 LYS A C 1
ATOM 1597 O O . LYS A 1 204 ? -40.674 -2.462 24.317 1.00 46.19 204 LYS A O 1
ATOM 1602 N N . ALA A 1 205 ? -4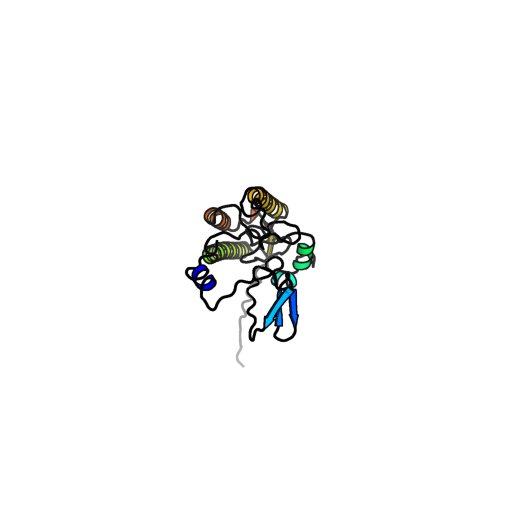0.978 -1.983 22.136 1.00 46.16 205 ALA A N 1
ATOM 1603 C CA . ALA A 1 205 ? -42.414 -1.766 22.247 1.00 46.16 205 ALA A CA 1
ATOM 1604 C C . ALA A 1 205 ? -43.090 -3.045 22.794 1.00 46.16 205 ALA A C 1
ATOM 1606 O O . ALA A 1 205 ? -42.694 -4.153 22.403 1.00 46.16 205 ALA A O 1
ATOM 1607 N N . PRO A 1 206 ? -44.084 -2.941 23.698 1.00 44.94 206 PRO A N 1
ATOM 1608 C CA . PRO A 1 206 ? -44.747 -4.113 24.250 1.00 44.94 206 PRO A CA 1
ATOM 1609 C C . PRO A 1 206 ? -45.437 -4.887 23.123 1.00 44.94 206 PRO A C 1
ATOM 1611 O O . PRO A 1 206 ? -46.187 -4.310 22.337 1.00 44.94 206 PRO A O 1
ATOM 1614 N N . LYS A 1 207 ? -45.210 -6.204 23.044 1.00 48.59 207 LYS A N 1
ATOM 1615 C CA . LYS A 1 207 ? -45.959 -7.083 22.136 1.00 48.59 207 LYS A CA 1
ATOM 1616 C C . LYS A 1 207 ? -47.439 -7.055 22.534 1.00 48.59 207 LYS A C 1
ATOM 1618 O O . LYS A 1 207 ? -47.835 -7.727 23.486 1.00 48.59 207 LYS A O 1
ATOM 1623 N N . GLY A 1 208 ? -48.246 -6.275 21.817 1.00 41.75 208 GLY A N 1
ATOM 1624 C CA . GLY A 1 208 ? -49.698 -6.273 21.956 1.00 41.75 208 GLY A CA 1
ATOM 1625 C C . GLY A 1 208 ? -50.255 -7.662 21.647 1.00 41.75 208 GLY A C 1
ATOM 1626 O O . GLY A 1 208 ? -50.097 -8.172 20.541 1.00 41.75 208 GLY A O 1
ATOM 1627 N N . LYS A 1 209 ? -50.879 -8.301 22.642 1.00 46.03 209 LYS A N 1
ATOM 1628 C CA . LYS A 1 209 ? -51.645 -9.537 22.454 1.00 46.03 209 LYS A CA 1
ATOM 1629 C C . LYS A 1 209 ? -52.973 -9.187 21.784 1.00 46.03 209 LYS A C 1
ATOM 1631 O O . LYS A 1 209 ? -53.889 -8.720 22.456 1.00 46.03 209 LYS A O 1
ATOM 1636 N N . THR A 1 210 ? -53.106 -9.452 20.490 1.00 42.19 210 THR A N 1
ATOM 1637 C CA . THR A 1 210 ? -54.407 -9.406 19.812 1.00 42.19 210 THR A CA 1
ATOM 1638 C C . THR A 1 210 ? -55.219 -10.634 20.230 1.00 42.19 210 THR A C 1
ATOM 1640 O O . THR A 1 210 ? -54.945 -11.747 19.789 1.00 42.19 210 THR A O 1
ATOM 1643 N N . LYS A 1 211 ? -56.206 -10.459 21.117 1.00 46.16 211 LYS A N 1
ATOM 1644 C CA . LYS A 1 211 ? -57.264 -11.457 21.334 1.00 46.16 211 LYS A CA 1
ATOM 1645 C C . LYS A 1 211 ? -58.329 -11.255 20.256 1.00 46.16 211 LYS A C 1
ATOM 1647 O O . LYS A 1 211 ? -59.092 -10.299 20.332 1.00 46.16 211 LYS A O 1
ATOM 1652 N N . GLN A 1 212 ? -58.402 -12.159 19.284 1.00 43.19 212 GLN A N 1
ATOM 1653 C CA . GLN A 1 212 ? -59.602 -12.320 18.462 1.00 43.19 212 GLN A CA 1
ATOM 1654 C C . GLN A 1 212 ? -60.684 -13.004 19.309 1.00 43.19 212 GLN A C 1
ATOM 1656 O O . GLN A 1 212 ? -60.512 -14.136 19.756 1.00 43.19 212 GLN A O 1
ATOM 1661 N N . LYS A 1 213 ? -61.800 -12.310 19.533 1.00 48.00 213 LYS A N 1
ATOM 1662 C CA . LYS A 1 213 ? -63.100 -12.929 19.804 1.00 48.00 213 LYS A CA 1
ATOM 1663 C C . LYS A 1 213 ? -63.964 -12.656 18.578 1.00 48.00 213 LYS A C 1
ATOM 1665 O O . LYS A 1 213 ? -64.356 -11.514 18.370 1.00 48.00 213 LYS A O 1
ATOM 1670 N N . ALA A 1 214 ? -64.233 -13.683 17.780 1.00 42.44 214 ALA A N 1
ATOM 1671 C CA . ALA A 1 214 ? -65.343 -13.664 16.837 1.00 42.44 214 ALA A CA 1
ATOM 1672 C C . ALA A 1 214 ? -66.543 -14.303 17.545 1.00 42.44 214 ALA A C 1
ATOM 1674 O O . ALA A 1 214 ? -66.475 -15.456 17.972 1.00 42.44 214 ALA A O 1
ATOM 1675 N N . ALA A 1 215 ? -67.584 -13.500 17.752 1.00 43.69 215 ALA A N 1
ATOM 1676 C CA . ALA A 1 215 ? -68.889 -13.947 18.205 1.00 43.69 215 ALA A CA 1
ATOM 1677 C C . ALA A 1 215 ? -69.704 -14.423 16.996 1.00 43.69 215 ALA A C 1
ATOM 1679 O O . ALA A 1 215 ? -69.592 -13.870 15.905 1.00 43.69 215 ALA A O 1
ATOM 1680 N N . ILE A 1 216 ? -70.489 -15.466 17.236 1.00 42.91 216 ILE A N 1
ATOM 1681 C CA . ILE A 1 216 ? -71.453 -16.082 16.329 1.00 42.91 216 ILE A CA 1
ATOM 1682 C C . ILE A 1 216 ? -72.692 -15.181 16.240 1.00 42.91 216 ILE A C 1
ATOM 1684 O O . ILE A 1 216 ? -73.222 -14.806 17.288 1.00 42.91 216 ILE A O 1
ATOM 1688 N N . ALA A 1 217 ? -73.150 -14.894 15.020 1.00 44.28 217 ALA A N 1
ATOM 1689 C CA . ALA A 1 217 ? -74.554 -14.726 14.630 1.00 44.28 217 ALA A CA 1
ATOM 1690 C C . ALA A 1 217 ? -74.651 -14.818 13.101 1.00 44.28 217 ALA A C 1
ATOM 1692 O O . ALA A 1 217 ? -73.872 -14.100 12.433 1.00 44.28 217 ALA A O 1
#

Radius of gyration: 26.32 Å; chains: 1; bounding box: 95×36×61 Å

pLDDT: mean 89.86, std 13.95, range [41.75, 98.5]